Protein 6Y8S (pdb70)

Structure (mmCIF, N/CA/C/O backbone):
data_6Y8S
#
_entry.id   6Y8S
#
_cell.length_a   91.160
_cell.length_b   91.160
_cell.length_c   81.470
_cell.angle_alpha   90.000
_cell.angle_beta   90.000
_cell.angle_gamma   120.000
#
_symmetry.space_group_name_H-M   'P 63'
#
loop_
_entity.id
_entity.type
_entity.pdbx_description
1 polymer 'Carnitine monooxygenase oxygenase subunit'
2 non-polymer 'FE (III) ION'
3 non-polymer 'FE2/S2 (INORGANIC) CLUSTER'
4 non-polymer 3-CARBOXY-N,N,N-TRIMETHYLPROPAN-1-AMINIUM
5 non-polymer GLYCEROL
6 water water
#
loop_
_atom_site.group_PDB
_atom_site.id
_atom_site.type_symbol
_atom_site.label_atom_id
_atom_site.label_alt_id
_atom_site.label_comp_id
_atom_site.label_asym_id
_atom_site.label_entity_id
_atom_site.label_seq_id
_atom_site.pdbx_PDB_ins_code
_atom_site.Cartn_x
_atom_site.Cartn_y
_atom_site.Cartn_z
_atom_site.occupancy
_atom_site.B_iso_or_equiv
_atom_site.auth_seq_id
_atom_site.auth_comp_id
_atom_site.auth_asym_id
_atom_site.auth_atom_id
_atom_site.pdbx_PDB_model_num
ATOM 1 N N . VAL A 1 24 ? 34.546 -28.865 -11.762 1.00 81.06 4 VAL A N 1
ATOM 2 C CA . VAL A 1 24 ? 33.142 -28.564 -12.170 1.00 76.89 4 VAL A CA 1
ATOM 3 C C . VAL A 1 24 ? 32.337 -29.864 -12.148 1.00 78.73 4 VAL A C 1
ATOM 4 O O . VAL A 1 24 ? 32.080 -30.405 -13.227 1.00 82.65 4 VAL A O 1
ATOM 8 N N . GLU A 1 25 ? 31.958 -30.330 -10.970 1.00 71.60 5 GLU A N 1
ATOM 9 C CA . GLU A 1 25 ? 31.148 -31.560 -10.852 1.00 63.13 5 GLU A CA 1
ATOM 10 C C . GLU A 1 25 ? 29.721 -31.214 -11.300 1.00 54.91 5 GLU A C 1
ATOM 11 O O . GLU A 1 25 ? 29.277 -30.108 -11.015 1.00 49.29 5 GLU A O 1
ATOM 17 N N . LYS A 1 26 ? 29.024 -32.133 -11.960 1.00 52.42 6 LYS A N 1
ATOM 18 C CA . LYS A 1 26 ? 27.672 -31.794 -12.477 1.00 59.38 6 LYS A CA 1
ATOM 19 C C . LYS A 1 26 ? 26.638 -32.831 -12.049 1.00 58.75 6 LYS A C 1
ATOM 20 O O . LYS A 1 26 ? 27.026 -33.948 -11.743 1.00 56.49 6 LYS A O 1
ATOM 26 N N . LEU A 1 27 ? 25.373 -32.417 -12.022 1.00 51.96 7 LEU A N 1
ATOM 27 C CA . LEU A 1 27 ? 24.244 -33.299 -11.657 1.00 44.51 7 LEU A CA 1
ATOM 28 C C . LEU A 1 27 ? 23.157 -33.181 -12.727 1.00 51.68 7 LEU A C 1
ATOM 29 O O . LEU A 1 27 ? 23.035 -32.108 -13.314 1.00 47.46 7 LEU A O 1
ATOM 34 N N . PRO A 1 28 ? 22.393 -34.254 -13.014 1.00 47.38 8 PRO A N 1
ATOM 35 C CA . PRO A 1 28 ? 21.292 -34.185 -13.960 1.00 49.43 8 PRO A CA 1
ATOM 36 C C . PRO A 1 28 ? 20.123 -33.351 -13.421 1.00 47.44 8 PRO A C 1
ATOM 37 O O . PRO A 1 28 ? 19.960 -33.262 -12.248 1.00 43.01 8 PRO A O 1
ATOM 41 N N . GLU A 1 29 ? 19.321 -32.800 -14.329 1.00 50.52 9 GLU A N 1
ATOM 42 C CA . GLU A 1 29 ? 18.167 -31.948 -13.967 1.00 49.67 9 GLU A CA 1
ATOM 43 C C . GLU A 1 29 ? 17.185 -32.726 -13.090 1.00 43.42 9 GLU A C 1
ATOM 44 O O . GLU A 1 29 ? 16.723 -32.149 -12.119 1.00 41.73 9 GLU A O 1
ATOM 50 N N . ASP A 1 30 ? 16.861 -33.972 -13.442 1.00 42.76 10 ASP A N 1
ATOM 51 C CA . ASP A 1 30 ? 15.931 -34.815 -12.656 1.00 47.64 10 ASP A CA 1
ATOM 52 C C . ASP A 1 30 ? 16.651 -35.509 -11.490 1.00 42.64 10 ASP A C 1
ATOM 53 O O . ASP A 1 30 ? 16.090 -36.490 -11.015 1.00 43.54 10 ASP A O 1
ATOM 58 N N . PHE A 1 31 ? 17.828 -35.041 -11.043 1.00 42.39 11 PHE A N 1
ATOM 59 C CA . PHE A 1 31 ? 18.429 -35.687 -9.885 1.00 41.46 11 PHE A CA 1
ATOM 60 C C . PHE A 1 31 ? 17.472 -35.634 -8.704 1.00 35.13 11 PHE A C 1
ATOM 61 O O . PHE A 1 31 ? 17.026 -34.555 -8.298 1.00 35.30 11 PHE A O 1
ATOM 69 N N . CYS A 1 32 ? 17.157 -36.807 -8.155 1.00 35.33 12 CYS A N 1
ATOM 70 C CA . CYS A 1 32 ? 16.247 -36.946 -7.017 1.00 34.48 12 CYS A CA 1
ATOM 71 C C . CYS A 1 32 ? 14.847 -36.444 -7.335 1.00 41.72 12 CYS A C 1
ATOM 72 O O . CYS A 1 32 ? 14.099 -36.087 -6.423 1.00 36.58 12 CYS A O 1
ATOM 75 N N . ALA A 1 33 ? 14.487 -36.380 -8.619 1.00 40.57 13 ALA A N 1
ATOM 76 C CA . ALA A 1 33 ? 13.152 -35.923 -8.984 1.00 47.97 13 ALA A CA 1
ATOM 77 C C . ALA A 1 33 ? 12.099 -36.969 -8.649 1.00 50.52 13 ALA A C 1
ATOM 78 O O . ALA A 1 33 ? 10.926 -36.628 -8.462 1.00 51.37 13 ALA A O 1
ATOM 80 N N . ASN A 1 34 ? 12.491 -38.243 -8.590 1.00 44.24 14 ASN A N 1
ATOM 81 C CA . ASN A 1 34 ? 11.596 -39.304 -8.135 1.00 45.43 14 ASN A CA 1
ATOM 82 C C . ASN A 1 34 ? 12.088 -39.802 -6.788 1.00 48.10 14 ASN A C 1
ATOM 83 O O . ASN A 1 34 ? 12.999 -40.643 -6.735 1.00 43.00 14 ASN A O 1
ATOM 88 N N . PRO A 1 35 ? 11.526 -39.319 -5.678 1.00 45.03 15 PRO A N 1
ATOM 89 C CA . PRO A 1 35 ? 12.008 -39.755 -4.358 1.00 42.68 15 PRO A CA 1
ATOM 90 C C . PRO A 1 35 ? 11.886 -41.251 -4.110 1.00 39.69 15 PRO A C 1
ATOM 91 O O . PRO A 1 35 ? 12.624 -41.777 -3.267 1.00 40.55 15 PRO A O 1
ATOM 95 N N . ASP A 1 36 ? 10.991 -41.956 -4.814 1.00 36.04 16 ASP A N 1
ATOM 96 C CA . ASP A 1 36 ? 10.803 -43.382 -4.551 1.00 37.22 16 ASP A CA 1
ATOM 97 C C . ASP A 1 36 ? 12.023 -44.210 -4.940 1.00 43.04 16 ASP A C 1
ATOM 98 O O . ASP A 1 36 ? 12.231 -45.303 -4.394 1.00 44.33 16 ASP A O 1
ATOM 103 N N . VAL A 1 37 ? 12.812 -43.741 -5.904 1.00 41.81 17 VAL A N 1
ATOM 104 C CA . VAL A 1 37 ? 14.052 -44.423 -6.263 1.00 43.53 17 VAL A CA 1
ATOM 105 C C . VAL A 1 37 ? 15.124 -43.355 -6.393 1.00 43.13 17 VAL A C 1
ATOM 106 O O . VAL A 1 37 ? 15.286 -42.752 -7.459 1.00 41.63 17 VAL A O 1
ATOM 110 N N . ALA A 1 38 ? 15.853 -43.101 -5.306 1.00 38.83 18 ALA A N 1
ATOM 111 C CA . ALA A 1 38 ? 16.726 -41.940 -5.247 1.00 32.83 18 ALA A CA 1
ATOM 112 C C . ALA A 1 38 ? 17.906 -42.229 -4.329 1.00 33.02 18 ALA A C 1
ATOM 113 O O . ALA A 1 38 ? 17.786 -42.991 -3.368 1.00 33.14 18 ALA A O 1
ATOM 115 N N . TRP A 1 39 ? 19.035 -41.581 -4.623 1.00 35.19 19 TRP A N 1
ATOM 116 C CA . TRP A 1 39 ? 20.258 -41.689 -3.837 1.00 34.85 19 TRP A CA 1
ATOM 117 C C . TRP A 1 39 ? 20.784 -40.291 -3.538 1.00 33.80 19 TRP A C 1
ATOM 118 O O . TRP A 1 39 ? 20.518 -39.339 -4.274 1.00 31.98 19 TRP A O 1
ATOM 129 N N . THR A 1 40 ? 21.561 -40.179 -2.460 1.00 30.90 20 THR A N 1
ATOM 130 C CA . THR A 1 40 ? 22.184 -38.906 -2.119 1.00 28.92 20 THR A CA 1
ATOM 131 C C . THR A 1 40 ? 23.227 -38.511 -3.175 1.00 30.99 20 THR A C 1
ATOM 132 O O . THR A 1 40 ? 23.607 -39.303 -4.045 1.00 33.99 20 THR A O 1
ATOM 136 N N . PHE A 1 41 ? 23.692 -37.250 -3.086 1.00 27.25 21 PHE A N 1
ATOM 137 C CA . PHE A 1 41 ? 24.751 -36.750 -3.959 1.00 30.72 21 PHE A CA 1
ATOM 138 C C . PHE A 1 41 ? 25.943 -37.692 -4.002 1.00 29.13 21 PHE A C 1
ATOM 139 O O . PHE A 1 41 ? 26.323 -38.260 -2.965 1.00 30.32 21 PHE A O 1
ATOM 147 N N . PRO A 1 42 ? 26.603 -37.818 -5.152 1.00 29.87 22 PRO A N 1
ATOM 148 C CA . PRO A 1 42 ? 27.965 -38.364 -5.151 1.00 32.50 22 PRO A CA 1
ATOM 149 C C . PRO A 1 42 ? 28.797 -37.623 -4.111 1.00 28.36 22 PRO A C 1
ATOM 150 O O . PRO A 1 42 ? 28.603 -36.427 -3.868 1.00 28.74 22 PRO A O 1
ATOM 154 N N . LYS A 1 43 ? 29.699 -38.360 -3.458 1.00 27.08 23 LYS A N 1
ATOM 155 C CA . LYS A 1 43 ? 30.363 -37.843 -2.265 1.00 28.02 23 LYS A CA 1
ATOM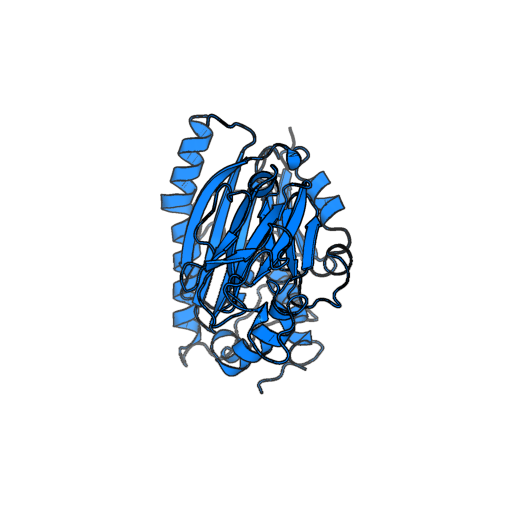 156 C C . LYS A 1 43 ? 31.135 -36.558 -2.522 1.00 25.93 23 LYS A C 1
ATOM 157 O O . LYS A 1 43 ? 31.340 -35.778 -1.584 1.00 26.84 23 LYS A O 1
ATOM 163 N N . VAL A 1 44 ? 31.561 -36.314 -3.764 1.00 29.39 24 VAL A N 1
ATOM 164 C CA . VAL A 1 44 ? 32.341 -35.112 -4.056 1.00 29.13 24 VAL A CA 1
ATOM 165 C C . VAL A 1 44 ? 31.566 -33.854 -3.689 1.00 29.50 24 VAL A C 1
ATOM 166 O O . VAL A 1 44 ? 32.155 -32.833 -3.317 1.00 26.42 24 VAL A O 1
ATOM 170 N N . PHE A 1 45 ? 30.234 -33.902 -3.745 1.00 27.24 25 PHE A N 1
ATOM 171 C CA . PHE A 1 45 ? 29.476 -32.697 -3.428 1.00 26.23 25 PHE A CA 1
ATOM 172 C C . PHE A 1 45 ? 29.525 -32.360 -1.947 1.00 25.84 25 PHE A C 1
ATOM 173 O O . PHE A 1 45 ? 29.270 -31.212 -1.580 1.00 25.18 25 PHE A O 1
ATOM 181 N N . TYR A 1 46 ? 29.872 -33.321 -1.093 1.00 21.50 26 TYR A N 1
ATOM 182 C CA . TYR A 1 46 ? 30.032 -33.036 0.324 1.00 23.06 26 TYR A CA 1
ATOM 183 C C . TYR A 1 46 ? 31.466 -32.691 0.712 1.00 26.41 26 TYR A C 1
ATOM 184 O O . TYR A 1 46 ? 31.702 -32.314 1.864 1.00 27.15 26 TYR A O 1
ATOM 193 N N . THR A 1 47 ? 32.433 -32.826 -0.193 1.00 23.40 27 THR A N 1
ATOM 194 C CA . THR A 1 47 ? 33.843 -32.682 0.175 1.00 25.61 27 THR A CA 1
ATOM 195 C C . THR A 1 47 ? 34.643 -31.714 -0.680 1.00 29.93 27 THR A C 1
ATOM 196 O O . THR A 1 47 ? 35.656 -31.197 -0.190 1.00 30.80 27 THR A O 1
ATOM 200 N N . SER A 1 48 ? 34.239 -31.454 -1.922 1.00 25.41 28 SER A N 1
ATOM 201 C CA . SER A 1 48 ? 35.053 -30.685 -2.855 1.00 28.39 28 SER A CA 1
ATOM 202 C C . SER A 1 48 ? 35.060 -29.199 -2.525 1.00 29.48 28 SER A C 1
ATOM 203 O O . SER A 1 48 ? 34.005 -28.587 -2.338 1.00 27.14 28 SER A O 1
ATOM 206 N N . SER A 1 49 ? 36.257 -28.607 -2.513 1.00 29.37 29 SER A N 1
ATOM 207 C CA . SER A 1 49 ? 36.345 -27.165 -2.314 1.00 29.35 29 SER A CA 1
ATOM 208 C C . SER A 1 49 ? 35.837 -26.404 -3.532 1.00 30.25 29 SER A C 1
ATOM 209 O O . SER A 1 49 ? 35.367 -25.271 -3.396 1.00 29.35 29 SER A O 1
ATOM 212 N N . GLN A 1 50 ? 35.919 -27.002 -4.724 1.00 31.99 30 GLN A N 1
ATOM 213 C CA . GLN A 1 50 ? 35.368 -26.349 -5.908 1.00 30.85 30 GLN A CA 1
ATOM 214 C C . GLN A 1 50 ? 33.847 -26.363 -5.881 1.00 30.26 30 GLN A C 1
ATOM 215 O O . GLN A 1 50 ? 33.205 -25.371 -6.248 1.00 30.02 30 GLN A O 1
ATOM 221 N N . VAL A 1 51 ? 33.252 -27.480 -5.455 1.00 30.16 31 VAL A N 1
ATOM 222 C CA . VAL A 1 51 ? 31.805 -27.512 -5.278 1.00 29.17 31 VAL A CA 1
ATOM 223 C C . VAL A 1 51 ? 31.386 -26.466 -4.259 1.00 27.02 31 VAL A C 1
ATOM 224 O O . VAL A 1 51 ? 30.407 -25.739 -4.464 1.00 26.96 31 VAL A O 1
ATOM 228 N N . PHE A 1 52 ? 32.124 -26.369 -3.148 1.00 24.34 32 PHE A N 1
ATOM 229 C CA . PHE A 1 52 ? 31.771 -25.397 -2.122 1.00 24.03 32 PHE A CA 1
ATOM 230 C C . PHE A 1 52 ? 31.876 -23.973 -2.641 1.00 25.10 32 PHE A C 1
ATOM 231 O O . PHE A 1 52 ? 31.020 -23.140 -2.335 1.00 26.71 32 PHE A O 1
ATOM 239 N N . GLU A 1 53 ? 32.937 -23.654 -3.387 1.00 23.87 33 GLU A N 1
ATOM 240 C CA . GLU A 1 53 ? 33.051 -22.290 -3.904 1.00 26.00 33 GLU A CA 1
ATOM 241 C C . GLU A 1 53 ? 31.892 -21.956 -4.833 1.00 26.12 33 GLU A C 1
ATOM 242 O O . GLU A 1 53 ? 31.393 -20.823 -4.836 1.00 27.09 33 GLU A O 1
ATOM 248 N N . HIS A 1 54 ? 31.444 -22.933 -5.623 1.00 27.62 34 HIS A N 1
ATOM 249 C CA . HIS A 1 54 ? 30.304 -22.701 -6.494 1.00 30.20 34 HIS A CA 1
ATOM 250 C C . HIS A 1 54 ? 29.032 -22.481 -5.689 1.00 26.98 34 HIS A C 1
ATOM 251 O O . HIS A 1 54 ? 28.247 -21.577 -5.994 1.00 28.05 34 HIS A O 1
ATOM 258 N N . GLU A 1 55 ? 28.807 -23.300 -4.660 1.00 24.40 35 GLU A N 1
ATOM 259 C CA . GLU A 1 55 ? 27.604 -23.132 -3.846 1.00 21.21 35 GLU A CA 1
ATOM 260 C C . GLU A 1 55 ? 27.664 -21.836 -3.055 1.00 24.20 35 GLU A C 1
ATOM 261 O O . GLU A 1 55 ? 26.642 -21.163 -2.867 1.00 24.75 35 GLU A O 1
ATOM 267 N N . LYS A 1 56 ? 28.858 -21.467 -2.600 1.00 22.54 36 LYS A N 1
ATOM 268 C CA . LYS A 1 56 ? 29.031 -20.208 -1.887 1.00 24.64 36 LYS A CA 1
ATOM 269 C C . LYS A 1 56 ? 28.547 -19.030 -2.723 1.00 25.95 36 LYS A C 1
ATOM 270 O O . LYS A 1 56 ? 27.819 -18.165 -2.228 1.00 23.19 36 LYS A O 1
ATOM 276 N N . GLU A 1 57 ? 28.923 -18.989 -4.008 1.00 25.17 37 GLU A N 1
ATOM 277 C CA . GLU A 1 57 ? 28.570 -17.842 -4.841 1.00 26.67 37 GLU A CA 1
ATOM 278 C C . GLU A 1 57 ? 27.178 -17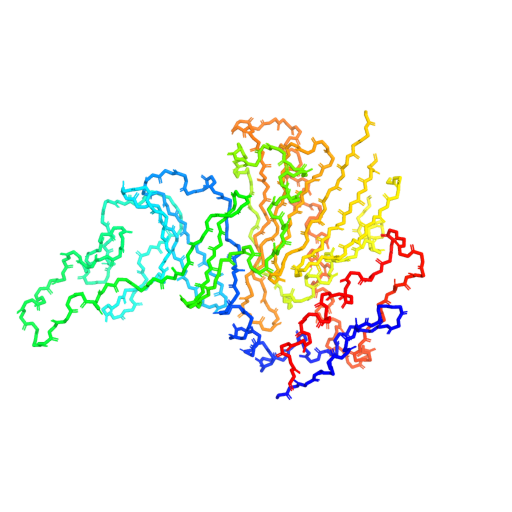.970 -5.454 1.00 30.27 37 GLU A C 1
ATOM 279 O O . GLU A 1 57 ? 26.486 -16.963 -5.631 1.00 32.50 37 GLU A O 1
ATOM 285 N N . ALA A 1 58 ? 26.764 -19.184 -5.811 1.00 26.77 38 ALA A N 1
ATOM 286 C CA . ALA A 1 58 ? 25.511 -19.372 -6.533 1.00 29.05 38 ALA A CA 1
ATOM 287 C C . ALA A 1 58 ? 24.315 -19.492 -5.603 1.00 25.66 38 ALA A C 1
ATOM 288 O O . ALA A 1 58 ? 23.192 -19.139 -5.992 1.00 26.79 38 ALA A O 1
ATOM 290 N N . ILE A 1 59 ? 24.536 -19.990 -4.390 1.00 22.67 39 ILE A N 1
ATOM 291 C CA . ILE A 1 59 ? 23.497 -20.133 -3.385 1.00 22.32 39 ILE A CA 1
ATOM 292 C C . ILE A 1 59 ? 23.633 -19.073 -2.298 1.00 26.75 39 ILE A C 1
ATOM 293 O O . ILE A 1 59 ? 22.766 -18.208 -2.153 1.00 25.99 39 ILE A O 1
ATOM 298 N N . PHE A 1 60 ? 24.732 -19.091 -1.547 1.00 20.88 40 PHE A N 1
ATOM 299 C CA . PHE A 1 60 ? 24.745 -18.307 -0.318 1.00 20.23 40 PHE A CA 1
ATOM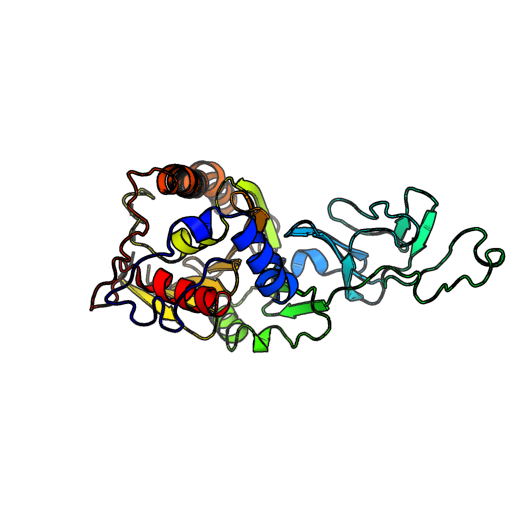 300 C C . PHE A 1 60 ? 24.928 -16.814 -0.544 1.00 25.20 40 PHE A C 1
ATOM 301 O O . PHE A 1 60 ? 24.504 -16.024 0.307 1.00 26.58 40 PHE A O 1
ATOM 309 N N . ALA A 1 61 ? 25.502 -16.409 -1.666 1.00 21.44 41 ALA A N 1
ATOM 310 C CA . ALA A 1 61 ? 25.646 -14.993 -1.978 1.00 21.32 41 ALA A CA 1
ATOM 311 C C . ALA A 1 61 ? 24.464 -14.432 -2.755 1.00 25.29 41 ALA A C 1
ATOM 312 O O . ALA A 1 61 ? 24.473 -13.242 -3.102 1.00 23.94 41 ALA A O 1
ATOM 314 N N . LYS A 1 62 ? 23.460 -15.258 -3.060 1.00 20.24 42 LYS A N 1
ATOM 315 C CA . LYS A 1 62 ? 22.307 -14.820 -3.832 1.00 20.52 42 LYS A CA 1
ATOM 316 C C . LYS A 1 62 ? 20.989 -15.134 -3.147 1.00 24.39 42 LYS A C 1
ATOM 317 O O . LYS A 1 62 ? 19.940 -14.717 -3.650 1.00 28.66 42 LYS A O 1
ATOM 323 N N . SER A 1 63 ? 21.004 -15.841 -2.028 1.00 26.56 43 SER A N 1
ATOM 324 C CA . SER A 1 63 ? 19.782 -16.229 -1.352 1.00 24.94 43 SER A CA 1
ATOM 325 C C . SER A 1 63 ? 19.603 -15.406 -0.090 1.00 21.64 43 SER A C 1
ATOM 326 O O . SER A 1 63 ? 20.557 -14.874 0.481 1.00 21.06 43 SER A O 1
ATOM 329 N N . TRP A 1 64 ? 18.357 -15.329 0.356 1.00 19.65 44 TRP A N 1
ATOM 330 C CA . TRP A 1 64 ? 18.083 -14.775 1.671 1.00 18.97 44 TRP A CA 1
ATOM 331 C C . TRP A 1 64 ? 18.546 -15.745 2.751 1.00 21.22 44 TRP A C 1
ATOM 332 O O . TRP A 1 64 ? 18.177 -16.924 2.743 1.00 21.53 44 TRP A O 1
ATOM 343 N N . ILE A 1 65 ? 19.342 -15.230 3.684 1.00 17.89 45 ILE A N 1
ATOM 344 C CA . ILE A 1 65 ? 19.977 -15.994 4.757 1.00 18.76 45 ILE A CA 1
ATOM 345 C C . ILE A 1 65 ? 19.395 -15.512 6.075 1.00 18.47 45 ILE A C 1
ATOM 346 O O . ILE A 1 65 ? 19.577 -14.346 6.445 1.00 18.56 45 ILE A O 1
ATOM 351 N N . CYS A 1 66 ? 18.716 -16.399 6.791 1.00 18.35 46 CYS A N 1
ATOM 352 C CA . CYS A 1 66 ? 18.166 -16.026 8.089 1.00 21.16 46 CYS A CA 1
ATOM 353 C C . CYS A 1 66 ? 19.296 -15.880 9.100 1.00 20.63 46 CYS A C 1
ATOM 354 O O . CYS A 1 66 ? 20.175 -16.740 9.180 1.00 19.67 46 CYS A O 1
ATOM 357 N N . VAL A 1 67 ? 19.289 -14.796 9.874 1.00 20.63 47 VAL A N 1
ATOM 358 C CA . VAL A 1 67 ? 20.362 -14.568 10.831 1.00 19.84 47 VAL A CA 1
ATOM 359 C C . VAL A 1 67 ? 19.889 -14.442 12.270 1.00 18.99 47 VAL A C 1
ATOM 360 O O . VAL A 1 67 ? 20.695 -14.685 13.186 1.00 20.27 47 VAL A O 1
ATOM 364 N N . ALA A 1 68 ? 18.630 -14.091 12.530 1.00 19.81 48 ALA A N 1
ATOM 365 C CA . ALA A 1 68 ? 18.219 -13.801 13.896 1.00 19.09 48 ALA A CA 1
ATOM 366 C C . ALA A 1 68 ? 16.706 -13.706 13.984 1.00 20.08 48 ALA A C 1
ATOM 367 O O . ALA A 1 68 ? 16.013 -13.487 12.988 1.00 19.91 48 ALA A O 1
ATOM 369 N N . HIS A 1 69 ? 16.212 -13.827 15.207 1.00 19.42 49 HIS A N 1
ATOM 370 C CA . HIS A 1 69 ? 14.845 -13.436 15.510 1.00 19.90 49 HIS A CA 1
ATOM 371 C C . HIS A 1 69 ? 14.772 -11.922 15.693 1.00 20.96 49 HIS A C 1
ATOM 372 O O . HIS A 1 69 ? 15.735 -11.279 16.126 1.00 22.18 49 HIS A O 1
ATOM 379 N N . GLY A 1 70 ? 13.616 -11.346 15.345 1.00 20.21 50 GLY A N 1
ATOM 380 C CA . GLY A 1 70 ? 13.482 -9.894 15.389 1.00 24.97 50 GLY A CA 1
ATOM 381 C C . GLY A 1 70 ? 13.735 -9.283 16.759 1.00 22.36 50 GLY A C 1
ATOM 382 O O . GLY A 1 70 ? 14.121 -8.114 16.844 1.00 22.68 50 GLY A O 1
ATOM 383 N N . SER A 1 71 ? 13.551 -10.053 17.832 1.00 23.44 51 SER A N 1
ATOM 384 C CA . SER A 1 71 ? 13.715 -9.499 19.174 1.00 24.07 51 SER A CA 1
ATOM 385 C C . SER A 1 71 ? 15.143 -9.049 19.469 1.00 25.22 51 SER A C 1
ATOM 386 O O . SER A 1 71 ? 15.332 -8.189 20.331 1.00 26.81 51 SER A O 1
ATOM 389 N N . GLU A 1 72 ? 16.152 -9.598 18.786 1.00 21.64 52 GLU A N 1
ATOM 390 C CA . GLU A 1 72 ? 17.515 -9.129 19.009 1.00 22.68 52 GLU A CA 1
ATOM 391 C C . GLU A 1 72 ? 17.755 -7.735 18.446 1.00 24.93 52 GLU A C 1
ATOM 392 O O . GLU A 1 72 ? 18.784 -7.121 18.754 1.00 23.94 52 GLU A O 1
ATOM 398 N N . LEU A 1 73 ? 16.849 -7.239 17.614 1.00 20.08 53 LEU A N 1
ATOM 399 C CA . LEU A 1 73 ? 17.063 -6.021 16.843 1.00 18.33 53 LEU A CA 1
ATOM 400 C C . LEU A 1 73 ? 15.897 -5.048 16.986 1.00 25.97 53 LEU A C 1
ATOM 401 O O . LEU A 1 73 ? 15.683 -4.204 16.113 1.00 28.74 53 LEU A O 1
ATOM 406 N N . ALA A 1 74 ? 15.138 -5.145 18.078 1.00 22.57 54 ALA A N 1
ATOM 407 C CA . ALA A 1 74 ? 13.857 -4.445 18.155 1.00 24.27 54 ALA A CA 1
ATOM 408 C C . ALA A 1 74 ? 13.974 -2.965 18.501 1.00 27.30 54 ALA A C 1
ATOM 409 O O . ALA A 1 74 ? 13.038 -2.206 18.213 1.00 30.21 54 ALA A O 1
ATOM 411 N N . GLN A 1 75 ? 15.066 -2.541 19.120 1.00 25.60 55 GLN A N 1
ATOM 412 C CA . GLN A 1 75 ? 15.187 -1.171 19.593 1.00 26.17 55 GLN A CA 1
ATOM 413 C C . GLN A 1 75 ? 16.195 -0.386 18.762 1.00 21.36 55 GLN A C 1
ATOM 414 O O . GLN A 1 75 ? 17.175 -0.953 18.263 1.00 23.65 55 GLN A O 1
ATOM 420 N N . PRO A 1 76 ? 15.997 0.928 18.619 1.00 21.80 56 PRO A N 1
ATOM 421 C CA . PRO A 1 76 ? 17.016 1.769 17.981 1.00 21.66 56 PRO A CA 1
ATOM 422 C C . PRO A 1 76 ? 18.377 1.544 18.616 1.00 24.50 56 PRO A C 1
ATOM 423 O O . PRO A 1 76 ? 18.499 1.459 19.842 1.00 27.14 56 PRO A O 1
ATOM 427 N N . ASN A 1 77 ? 19.402 1.458 17.765 1.00 20.91 57 ASN A N 1
ATOM 428 C CA . ASN A 1 77 ? 20.815 1.260 18.058 1.00 22.69 57 ASN A CA 1
ATOM 429 C C . ASN A 1 77 ? 21.150 -0.210 18.363 1.00 21.36 57 ASN A C 1
ATOM 430 O O . ASN A 1 77 ? 22.328 -0.526 18.508 1.00 24.12 57 ASN A O 1
ATOM 435 N N . ASP A 1 78 ? 20.168 -1.113 18.467 1.00 21.77 58 ASP A N 1
ATOM 436 C CA . ASP A 1 78 ? 20.470 -2.543 18.596 1.00 22.16 58 ASP A CA 1
ATOM 437 C C . ASP A 1 78 ? 21.272 -3.015 17.394 1.00 25.38 58 ASP A C 1
ATOM 438 O O . ASP A 1 78 ? 20.968 -2.654 16.254 1.00 20.58 58 ASP A O 1
ATOM 443 N N . TYR A 1 79 ? 22.301 -3.828 17.640 1.00 19.93 59 TYR A N 1
ATOM 444 C CA . TYR A 1 79 ? 23.019 -4.452 16.535 1.00 16.59 59 TYR A CA 1
ATOM 445 C C . TYR A 1 79 ? 23.428 -5.869 16.903 1.00 18.76 59 TYR A C 1
ATOM 446 O O . TYR A 1 79 ? 23.563 -6.222 18.079 1.00 20.52 59 TYR A O 1
ATOM 455 N N . ILE A 1 80 ? 23.656 -6.668 15.861 1.00 17.48 60 ILE A N 1
ATOM 456 C CA . ILE A 1 80 ? 24.259 -7.985 16.002 1.00 16.20 60 ILE A CA 1
ATOM 457 C C . ILE A 1 80 ? 25.312 -8.126 14.917 1.00 21.28 60 ILE A C 1
ATOM 458 O O . ILE A 1 80 ? 25.342 -7.366 13.946 1.00 19.21 60 ILE A O 1
ATOM 463 N N . THR A 1 81 ? 26.188 -9.116 15.092 1.00 17.95 61 THR A N 1
ATOM 464 C CA . THR A 1 81 ? 27.144 -9.484 14.057 1.00 16.59 61 THR A CA 1
ATOM 465 C C . THR A 1 81 ? 27.034 -10.976 13.775 1.00 17.88 61 THR A C 1
ATOM 466 O O . THR A 1 81 ? 26.683 -11.773 14.649 1.00 20.07 61 THR A O 1
ATOM 470 N N . ARG A 1 82 ? 27.315 -11.333 12.527 1.00 16.96 62 ARG A N 1
ATOM 471 C CA . ARG A 1 82 ? 27.207 -12.707 12.053 1.00 17.61 62 ARG A CA 1
ATOM 472 C C . ARG A 1 82 ? 28.349 -12.954 11.084 1.00 21.01 62 ARG A C 1
ATOM 473 O O . ARG A 1 82 ? 28.851 -12.019 10.461 1.00 21.02 62 ARG A O 1
ATOM 481 N N . LYS A 1 83 ? 28.760 -14.217 10.960 1.00 17.50 63 LYS A N 1
ATOM 482 C CA . LYS A 1 83 ? 29.795 -14.622 10.011 1.00 17.11 63 LYS A CA 1
ATOM 483 C C . LYS A 1 83 ? 29.233 -15.742 9.152 1.00 19.60 63 LYS A C 1
ATOM 484 O O . LYS A 1 83 ? 28.819 -16.776 9.684 1.00 19.75 63 LYS A O 1
ATOM 490 N N . VAL A 1 84 ? 29.184 -15.531 7.839 1.00 21.30 64 VAL A N 1
ATOM 491 C CA . VAL A 1 84 ? 28.681 -16.560 6.933 1.00 22.64 64 VAL A CA 1
ATOM 492 C C . VAL A 1 84 ? 29.467 -16.481 5.628 1.00 22.03 64 VAL A C 1
ATOM 493 O O . VAL A 1 84 ? 29.750 -15.388 5.128 1.00 19.06 64 VAL A O 1
ATOM 497 N N . ILE A 1 85 ? 29.826 -17.662 5.095 1.00 21.29 65 ILE A N 1
ATOM 498 C CA . ILE A 1 85 ? 30.682 -17.861 3.920 1.00 20.40 65 ILE A CA 1
ATOM 499 C C . ILE A 1 85 ? 31.801 -16.825 3.865 1.00 23.43 65 ILE A C 1
ATOM 500 O O . ILE A 1 85 ? 32.074 -16.240 2.808 1.00 22.74 65 ILE A O 1
ATOM 505 N N . GLY A 1 86 ? 32.468 -16.610 4.999 1.00 20.50 66 GLY A N 1
ATOM 506 C CA . GLY A 1 86 ? 33.613 -15.721 5.051 1.00 26.93 66 GLY A CA 1
ATOM 5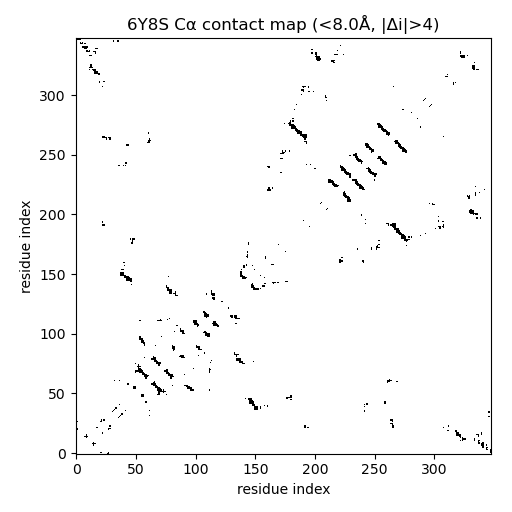07 C C . GLY A 1 86 ? 33.286 -14.247 5.144 1.00 27.79 66 GLY A C 1
ATOM 508 O O . GLY A 1 86 ? 34.205 -13.421 5.084 1.00 29.09 66 GLY A O 1
ATOM 509 N N . GLU A 1 87 ? 32.019 -13.895 5.305 1.00 20.02 67 GLU A N 1
ATOM 510 C CA . GLU A 1 87 ? 31.571 -12.510 5.360 1.00 20.56 67 GLU A CA 1
ATOM 511 C C . GLU A 1 87 ? 31.127 -12.172 6.774 1.00 24.56 67 GLU A C 1
ATOM 512 O O . GLU A 1 87 ? 30.203 -12.801 7.307 1.00 25.38 67 GLU A O 1
ATOM 518 N N . ASN A 1 88 ? 31.780 -11.171 7.357 1.00 20.52 68 ASN A N 1
ATOM 519 C CA . ASN A 1 88 ? 31.415 -10.594 8.644 1.00 19.23 68 ASN A CA 1
ATOM 520 C C . ASN A 1 88 ? 30.400 -9.488 8.392 1.00 19.31 68 ASN A C 1
ATOM 521 O O . ASN A 1 88 ? 30.719 -8.488 7.730 1.00 20.22 68 ASN A O 1
ATOM 526 N N . ILE A 1 89 ? 29.174 -9.672 8.900 1.00 16.81 69 ILE A N 1
ATOM 527 C CA . ILE A 1 89 ? 28.035 -8.804 8.613 1.00 19.14 69 ILE A CA 1
ATOM 528 C C . ILE A 1 89 ? 27.564 -8.169 9.909 1.00 16.85 69 ILE A C 1
ATOM 529 O O . ILE A 1 89 ? 27.482 -8.849 10.939 1.00 18.36 69 ILE A O 1
ATOM 534 N N . VAL A 1 90 ? 27.211 -6.886 9.859 1.00 17.69 70 VAL A N 1
ATOM 535 C CA . VAL A 1 90 ? 26.544 -6.243 10.984 1.00 16.32 70 VAL A CA 1
ATOM 536 C C . VAL A 1 90 ? 25.121 -5.914 10.560 1.00 17.94 70 VAL A C 1
ATOM 537 O O . VAL A 1 90 ? 24.890 -5.372 9.473 1.00 20.69 70 VAL A O 1
ATOM 541 N N . ILE A 1 91 ? 24.167 -6.263 11.402 1.00 15.43 71 ILE A N 1
ATOM 542 C CA . ILE A 1 91 ? 22.785 -5.862 11.203 1.00 15.42 71 ILE A CA 1
ATOM 543 C C . ILE A 1 91 ? 22.433 -4.910 12.333 1.00 18.07 71 ILE A C 1
ATOM 544 O O . ILE A 1 91 ? 22.684 -5.217 13.503 1.00 17.46 71 ILE A O 1
ATOM 549 N N . ILE A 1 92 ? 21.904 -3.738 11.987 1.00 19.56 72 ILE A N 1
ATOM 550 C CA . ILE A 1 92 ? 21.772 -2.656 12.955 1.00 17.68 72 ILE A CA 1
ATOM 551 C C . ILE A 1 92 ? 20.457 -1.917 12.734 1.00 19.04 72 ILE A C 1
ATOM 552 O O . ILE A 1 92 ? 20.107 -1.563 11.601 1.00 21.35 72 ILE A O 1
ATOM 557 N N . ARG A 1 93 ? 19.714 -1.722 13.816 1.00 20.14 73 ARG A N 1
ATOM 558 C CA . ARG A 1 93 ? 18.516 -0.893 13.804 1.00 21.29 73 ARG A CA 1
ATOM 559 C C . ARG A 1 93 ? 18.955 0.547 14.061 1.00 24.07 73 ARG A C 1
ATOM 560 O O . ARG A 1 93 ? 19.556 0.840 15.100 1.00 20.94 73 ARG A O 1
ATOM 568 N N . GLY A 1 94 ? 18.663 1.441 13.112 1.00 22.53 74 GLY A N 1
ATOM 569 C CA . GLY A 1 94 ? 19.166 2.795 13.177 1.00 23.97 74 GLY A CA 1
ATOM 570 C C . GLY A 1 94 ? 18.507 3.620 14.264 1.00 24.11 74 GLY A C 1
ATOM 571 O O . GLY A 1 94 ? 17.523 3.235 14.896 1.00 24.88 74 GLY A O 1
ATOM 572 N N . LYS A 1 95 ? 19.040 4.828 14.455 1.00 24.88 75 LYS A N 1
ATOM 573 C CA . LYS A 1 95 ? 18.441 5.803 15.401 1.00 25.64 75 LYS A CA 1
ATOM 574 C C . LYS A 1 95 ? 17.021 6.090 14.912 1.00 28.12 75 LYS A C 1
ATOM 575 O O . LYS A 1 95 ? 16.134 6.313 15.742 1.00 30.87 75 LYS A O 1
ATOM 581 N N . ASP A 1 96 ? 16.841 6.060 13.595 1.00 28.43 76 ASP A N 1
ATOM 582 C CA . ASP A 1 96 ? 15.550 6.284 12.963 1.00 24.25 76 ASP A CA 1
ATOM 583 C C . ASP A 1 96 ? 14.658 5.036 12.961 1.00 27.44 76 ASP A C 1
ATOM 584 O O . ASP A 1 96 ? 13.617 5.032 12.294 1.00 28.38 76 ASP A O 1
ATOM 589 N N . SER A 1 97 ? 15.046 3.984 13.683 1.00 23.79 77 SER A N 1
ATOM 590 C CA . SER A 1 97 ? 14.290 2.738 13.820 1.00 24.63 77 SER A CA 1
ATOM 591 C C . SER A 1 97 ? 14.216 1.928 12.528 1.00 25.70 77 SER A C 1
ATOM 592 O O . SER A 1 97 ? 13.413 0.984 12.431 1.00 27.91 77 SER A O 1
ATOM 595 N N . VAL A 1 98 ? 15.041 2.243 11.540 1.00 23.44 78 VAL A N 1
ATOM 596 C CA . VAL A 1 98 ? 15.073 1.493 10.285 1.00 23.40 78 VAL A CA 1
ATOM 597 C C . VAL A 1 98 ? 16.147 0.407 10.376 1.00 21.48 78 VAL A C 1
ATOM 598 O O . VAL A 1 98 ? 17.298 0.685 10.740 1.00 20.72 78 VAL A O 1
ATOM 602 N N . LEU A 1 99 ? 15.777 -0.830 10.036 1.00 20.93 79 LEU A N 1
ATOM 603 C CA . LEU A 1 99 ? 16.718 -1.950 10.073 1.00 20.10 79 LEU A CA 1
ATOM 604 C C . LEU A 1 99 ? 17.597 -1.966 8.823 1.00 20.93 79 LEU A C 1
ATOM 605 O O . LEU A 1 99 ? 17.093 -1.880 7.695 1.00 22.18 79 LEU A O 1
ATOM 610 N N . ARG A 1 100 ? 18.910 -2.063 9.023 1.00 18.81 80 ARG A N 1
ATOM 611 C CA . ARG A 1 100 ? 19.845 -2.104 7.905 1.00 18.53 80 ARG A CA 1
ATOM 612 C C . ARG A 1 100 ? 20.909 -3.167 8.162 1.00 19.89 80 ARG A C 1
ATOM 613 O O . ARG A 1 100 ? 21.106 -3.624 9.291 1.00 19.48 80 ARG A O 1
ATOM 621 N N . ALA A 1 101 ? 21.604 -3.555 7.096 1.00 18.49 81 ALA A N 1
ATOM 622 C CA . ALA A 1 101 ? 22.706 -4.500 7.210 1.00 17.07 81 ALA A CA 1
ATOM 623 C C . ALA A 1 101 ? 23.877 -3.974 6.400 1.00 17.89 81 ALA A C 1
ATOM 624 O O . ALA A 1 101 ? 23.680 -3.376 5.338 1.00 19.04 81 ALA A O 1
ATOM 626 N N . PHE A 1 102 ? 25.090 -4.202 6.909 1.00 17.71 82 PHE A N 1
ATOM 627 C CA . PHE A 1 102 ? 26.315 -3.778 6.232 1.00 19.14 82 PHE A CA 1
ATOM 628 C C . PHE A 1 102 ? 27.380 -4.843 6.376 1.00 19.53 82 PHE A C 1
ATOM 629 O O . PHE A 1 102 ? 27.385 -5.622 7.329 1.00 18.76 82 PHE A O 1
ATOM 637 N N . TYR A 1 103 ? 28.342 -4.818 5.459 1.00 19.16 83 TYR A N 1
ATOM 638 C CA . TYR A 1 103 ? 29.563 -5.570 5.701 1.00 17.27 83 TYR A CA 1
ATOM 639 C C . TYR A 1 103 ? 30.348 -4.881 6.809 1.00 18.15 83 TYR A C 1
ATOM 640 O O . TYR A 1 103 ? 30.487 -3.649 6.828 1.00 20.21 83 TYR A O 1
ATOM 649 N N . ASN A 1 104 ? 30.839 -5.683 7.750 1.00 16.79 84 ASN A N 1
ATOM 650 C CA . ASN A 1 104 ? 31.502 -5.190 8.951 1.00 19.30 84 ASN A CA 1
ATOM 651 C C . ASN A 1 104 ? 32.981 -4.891 8.660 1.00 20.97 84 ASN A C 1
ATOM 652 O O . ASN A 1 104 ? 33.891 -5.471 9.253 1.00 21.72 84 ASN A O 1
ATOM 657 N N . VAL A 1 105 ? 33.218 -3.940 7.747 1.00 18.17 85 VAL A N 1
ATOM 658 C CA . VAL A 1 105 ? 34.581 -3.645 7.294 1.00 16.99 85 VAL A CA 1
ATOM 659 C C . VAL A 1 105 ? 34.637 -2.178 6.897 1.00 21.12 85 VAL A C 1
ATOM 660 O O . VAL A 1 105 ? 33.754 -1.674 6.197 1.00 22.75 85 VAL A O 1
ATOM 664 N N . CYS A 1 106 ? 35.679 -1.500 7.347 1.00 21.25 86 CYS A N 1
ATOM 665 C CA . CYS A 1 106 ? 35.798 -0.075 7.075 1.00 23.00 86 CYS A CA 1
ATOM 666 C C . CYS A 1 106 ? 36.193 0.164 5.622 1.00 22.56 86 CYS A C 1
ATOM 667 O O . CYS A 1 106 ? 37.150 -0.447 5.134 1.00 23.22 86 CYS A O 1
ATOM 670 N N . PRO A 1 107 ? 35.521 1.095 4.928 1.00 24.57 87 PRO A N 1
ATOM 671 C CA . PRO A 1 107 ? 35.855 1.356 3.521 1.00 26.45 87 PRO A CA 1
ATOM 672 C C . PRO A 1 107 ? 37.158 2.095 3.320 1.00 34.17 87 PRO A C 1
ATOM 673 O O . PRO A 1 107 ? 37.602 2.202 2.170 1.00 34.15 87 PRO A O 1
ATOM 677 N N . HIS A 1 108 ? 37.785 2.577 4.392 1.00 25.66 88 HIS A N 1
ATOM 678 C CA . HIS A 1 108 ? 39.085 3.267 4.192 1.00 26.46 88 HIS A CA 1
ATOM 679 C C . HIS A 1 108 ? 40.159 2.232 3.849 1.00 32.79 88 HIS A C 1
ATOM 680 O O . HIS A 1 108 ? 40.585 2.177 2.697 1.00 37.37 88 HIS A O 1
ATOM 687 N N . ARG A 1 109 ? 40.560 1.427 4.824 1.00 26.37 89 ARG A N 1
ATOM 688 C CA . ARG A 1 109 ? 41.615 0.461 4.544 1.00 25.10 89 ARG A CA 1
ATOM 689 C C . ARG A 1 109 ? 41.351 -0.914 5.159 1.00 26.96 89 ARG A C 1
ATOM 690 O O . ARG A 1 109 ? 42.276 -1.724 5.249 1.00 29.85 89 ARG A O 1
ATOM 698 N N . GLY A 1 110 ? 40.114 -1.217 5.560 1.00 25.53 90 GLY A N 1
ATOM 699 C CA . GLY A 1 110 ? 39.712 -2.597 5.768 1.00 26.92 90 GLY A CA 1
ATOM 700 C C . GLY A 1 110 ? 39.637 -3.115 7.188 1.00 24.39 90 GLY A C 1
ATOM 701 O O . GLY A 1 110 ? 39.414 -4.318 7.367 1.00 23.09 90 GLY A O 1
ATOM 702 N N . HIS A 1 111 ? 39.800 -2.266 8.197 1.00 23.18 91 HIS A N 1
ATOM 703 C CA . HIS A 1 111 ? 39.638 -2.705 9.580 1.00 22.34 91 HIS A CA 1
ATOM 704 C C . HIS A 1 111 ? 38.185 -3.085 9.861 1.00 24.18 91 HIS A C 1
ATOM 705 O O . HIS A 1 111 ? 37.253 -2.496 9.313 1.00 23.48 91 HIS A O 1
ATOM 712 N N . GLU A 1 112 ? 37.983 -4.068 10.733 1.00 19.84 92 GLU A N 1
ATOM 713 C CA . GLU A 1 112 ? 36.611 -4.403 11.133 1.00 19.56 92 GLU A CA 1
ATOM 714 C C . GLU A 1 112 ? 36.020 -3.287 11.993 1.00 21.84 92 GLU A C 1
ATOM 715 O O . GLU A 1 112 ? 36.743 -2.560 12.680 1.00 25.55 92 GLU A O 1
ATOM 721 N N . LEU A 1 113 ? 34.690 -3.149 11.967 1.00 21.76 93 LEU A N 1
ATOM 722 C CA . LEU A 1 113 ? 34.078 -1.988 12.613 1.00 22.00 93 LEU A CA 1
ATOM 723 C C . LEU A 1 113 ? 33.496 -2.288 13.989 1.00 25.79 93 LEU A C 1
ATOM 724 O O . LEU A 1 113 ? 33.747 -1.533 14.937 1.00 29.46 93 LEU A O 1
ATOM 729 N N . LEU A 1 114 ? 32.688 -3.345 14.112 1.00 26.70 94 LEU A N 1
ATOM 730 C CA . LEU A 1 114 ? 32.006 -3.687 15.356 1.00 22.63 94 LEU A CA 1
ATOM 731 C C . LEU A 1 114 ? 32.230 -5.159 15.680 1.00 24.36 94 LEU A C 1
ATOM 732 O O . LEU A 1 114 ? 32.497 -5.976 14.797 1.00 27.19 94 LEU A O 1
ATOM 737 N N . SER A 1 115 ? 32.090 -5.504 16.959 1.00 27.30 95 SER A N 1
ATOM 738 C CA . SER A 1 115 ? 32.183 -6.898 17.363 1.00 30.85 95 SER A CA 1
ATOM 739 C C . SER A 1 115 ? 31.052 -7.237 18.319 1.00 26.63 95 SER A C 1
ATOM 740 O O . SER A 1 115 ? 30.504 -6.363 19.001 1.00 26.64 95 SER A O 1
ATOM 743 N N . GLY A 1 116 ? 30.688 -8.518 18.328 1.00 24.84 96 GLY A N 1
ATOM 744 C CA . GLY A 1 116 ? 29.670 -8.999 19.244 1.00 25.78 96 GLY A CA 1
ATOM 745 C C . GLY A 1 116 ? 28.290 -8.465 18.897 1.00 23.36 96 GLY A C 1
ATOM 746 O O . GLY A 1 116 ? 27.929 -8.292 17.730 1.00 24.80 96 GLY A O 1
ATOM 747 N N . SER A 1 117 ? 27.497 -8.224 19.932 1.00 24.16 97 SER A N 1
ATOM 748 C CA . SER A 1 117 ? 26.156 -7.681 19.762 1.00 25.87 97 SER A CA 1
ATOM 749 C C . SER A 1 117 ? 25.871 -6.779 20.946 1.00 29.45 97 SER A C 1
ATOM 750 O O . SER A 1 117 ? 26.493 -6.900 22.004 1.00 31.97 97 SER A O 1
ATOM 753 N N . GLY A 1 118 ? 24.921 -5.868 20.763 1.00 25.96 98 GLY A N 1
ATOM 754 C CA . GLY A 1 118 ? 24.583 -4.974 21.848 1.00 31.60 98 GLY A CA 1
ATOM 755 C C . GLY A 1 118 ? 23.986 -3.689 21.329 1.00 30.18 98 GLY A C 1
ATOM 756 O O . GLY A 1 118 ? 23.266 -3.707 20.331 1.00 27.04 98 GLY A O 1
ATOM 757 N N . LYS A 1 119 ? 24.269 -2.573 21.994 1.00 30.14 99 LYS A N 1
ATOM 758 C CA . LYS A 1 119 ? 23.751 -1.273 21.588 1.00 34.12 99 LYS A CA 1
ATOM 759 C C . LYS A 1 119 ? 24.896 -0.445 21.029 1.00 33.09 99 LYS A C 1
ATOM 760 O O . LYS A 1 119 ? 25.914 -0.250 21.701 1.00 36.56 99 LYS A O 1
ATOM 766 N N . ALA A 1 120 ? 24.735 0.028 19.800 1.00 27.80 100 ALA A N 1
ATOM 767 C CA . ALA A 1 120 ? 25.722 0.919 19.218 1.00 32.20 100 ALA A CA 1
ATOM 768 C C . ALA A 1 120 ? 25.618 2.301 19.850 1.00 31.20 100 ALA A C 1
ATOM 769 O O . ALA A 1 120 ? 24.562 2.704 20.348 1.00 31.71 100 ALA A O 1
ATOM 771 N N . LYS A 1 121 ? 26.733 3.032 19.834 1.00 33.74 101 LYS A N 1
ATOM 772 C CA . LYS A 1 121 ? 26.663 4.460 20.100 1.00 33.50 101 LYS A CA 1
ATOM 773 C C . LYS A 1 121 ? 26.011 5.158 18.907 1.00 32.45 101 LYS A C 1
ATOM 774 O O . LYS A 1 121 ? 25.686 4.536 17.893 1.00 32.31 101 LYS A O 1
ATOM 780 N N . ASN A 1 122 ? 25.828 6.476 19.002 1.00 33.44 102 ASN A N 1
ATOM 781 C CA . ASN A 1 122 ? 25.068 7.121 17.938 1.00 38.40 102 ASN A CA 1
ATOM 782 C C . ASN A 1 122 ? 25.877 7.261 16.653 1.00 33.06 102 ASN A C 1
ATOM 783 O O . ASN A 1 122 ? 25.297 7.565 15.605 1.00 32.24 102 ASN A O 1
ATOM 788 N N . VAL A 1 123 ? 27.192 7.011 16.695 1.00 28.89 103 VAL A N 1
ATOM 789 C CA . VAL A 1 123 ? 27.991 6.851 15.487 1.00 25.80 103 VAL A CA 1
ATOM 790 C C . VAL A 1 123 ? 28.922 5.669 15.688 1.00 28.93 103 VAL A C 1
ATOM 791 O O . VAL A 1 123 ? 29.259 5.300 16.816 1.00 30.68 103 VAL A O 1
ATOM 795 N N . ILE A 1 124 ? 29.326 5.072 14.572 1.00 24.16 104 ILE A N 1
ATOM 796 C CA . ILE A 1 124 ? 30.298 3.984 14.546 1.00 25.68 104 ILE A CA 1
ATOM 797 C C . ILE A 1 124 ? 31.655 4.584 14.214 1.00 27.34 104 ILE A C 1
ATOM 798 O O . ILE A 1 124 ? 31.797 5.265 13.194 1.00 31.67 104 ILE A O 1
ATOM 803 N N . THR A 1 125 ? 32.655 4.334 15.060 1.00 26.40 105 THR A N 1
ATOM 804 C CA . THR A 1 125 ? 33.995 4.888 14.872 1.00 24.83 105 THR A CA 1
ATOM 805 C C . THR A 1 125 ? 34.967 3.756 14.565 1.00 25.74 105 THR A C 1
ATOM 806 O O . THR A 1 125 ? 35.107 2.819 15.362 1.00 27.63 105 THR A O 1
ATOM 810 N N . CYS A 1 126 ? 35.616 3.833 13.407 1.00 25.51 106 CYS A N 1
ATOM 811 C CA . CYS A 1 126 ? 36.583 2.797 13.030 1.00 24.29 106 CYS A CA 1
ATOM 812 C C . CYS A 1 126 ? 37.756 2.801 13.998 1.00 29.36 106 CYS A C 1
ATOM 813 O O . CYS A 1 126 ? 38.329 3.868 14.272 1.00 28.62 106 CYS A O 1
ATOM 816 N N . PRO A 1 127 ? 38.146 1.650 14.550 1.00 27.04 107 PRO A N 1
ATOM 817 C CA . PRO A 1 127 ? 39.289 1.625 15.477 1.00 33.93 107 PRO A CA 1
ATOM 818 C C . PRO A 1 127 ? 40.618 2.045 14.855 1.00 27.81 107 PRO A C 1
ATOM 819 O O . PRO A 1 127 ? 41.533 2.423 15.595 1.00 29.65 107 PRO A O 1
ATOM 823 N N . TYR A 1 128 ? 40.751 2.025 13.530 1.00 26.99 108 TYR A N 1
ATOM 824 C CA . TYR A 1 128 ? 42.063 2.232 12.909 1.00 26.48 108 TYR A CA 1
ATOM 825 C C . TYR A 1 128 ? 42.383 3.722 12.768 1.00 27.03 108 TYR A C 1
ATOM 826 O O . TYR A 1 128 ? 43.305 4.234 13.412 1.00 30.65 108 TYR A O 1
ATOM 835 N N . HIS A 1 129 ? 41.637 4.412 11.905 1.00 29.02 109 HIS A N 1
ATOM 836 C CA . HIS A 1 129 ? 41.890 5.861 11.688 1.00 28.78 109 HIS A CA 1
ATOM 837 C C . HIS A 1 129 ? 40.670 6.715 12.048 1.00 32.59 109 HIS A C 1
ATOM 838 O O . HIS A 1 129 ? 40.640 7.856 11.578 1.00 31.62 109 HIS A O 1
ATOM 845 N N . ALA A 1 130 ? 39.670 6.117 12.709 1.00 31.88 110 ALA A N 1
ATOM 846 C CA . ALA A 1 130 ? 38.560 6.858 13.310 1.00 29.84 110 ALA A CA 1
ATOM 847 C C . ALA A 1 130 ? 37.694 7.568 12.279 1.00 30.15 110 ALA A C 1
ATOM 848 O O . ALA A 1 130 ? 37.080 8.589 12.586 1.00 33.11 110 ALA A O 1
ATOM 850 N N . TRP A 1 131 ? 37.611 7.058 11.053 1.00 29.29 111 TRP A N 1
ATOM 851 C CA . TRP A 1 131 ? 36.485 7.460 10.223 1.00 28.25 111 TRP A CA 1
ATOM 852 C C . TRP A 1 131 ? 35.207 7.153 10.989 1.00 30.10 111 TRP A C 1
ATOM 853 O O . TRP A 1 131 ? 35.118 6.154 11.704 1.00 31.49 111 TRP A O 1
ATOM 864 N N . THR A 1 132 ? 34.225 8.030 10.865 1.00 28.68 112 THR A N 1
ATOM 865 C CA . THR A 1 132 ? 33.027 7.964 11.685 1.00 29.77 112 THR A CA 1
ATOM 866 C C . THR A 1 132 ? 31.810 7.884 10.780 1.00 28.59 112 THR A C 1
ATOM 867 O O . THR A 1 132 ? 31.688 8.664 9.828 1.00 31.92 112 THR A O 1
ATOM 871 N N . PHE A 1 133 ? 30.923 6.928 11.073 1.00 26.44 113 PHE A N 1
ATOM 872 C CA . PHE A 1 133 ? 29.751 6.640 10.260 1.00 26.71 113 PHE A CA 1
ATOM 873 C C . PHE A 1 133 ? 28.492 6.767 11.103 1.00 25.32 113 PHE A C 1
ATOM 874 O O . PHE A 1 133 ? 28.464 6.352 12.267 1.00 26.30 113 PHE A O 1
ATOM 882 N N . LYS A 1 134 ? 27.453 7.357 10.519 1.00 24.60 114 LYS A N 1
ATOM 883 C CA . LYS A 1 134 ? 26.142 7.275 11.135 1.00 24.19 114 LYS A CA 1
ATOM 884 C C . LYS A 1 134 ? 25.636 5.839 11.045 1.00 25.70 114 LYS A C 1
ATOM 885 O O . LYS A 1 134 ? 26.178 5.004 10.313 1.00 24.03 114 LYS A O 1
ATOM 891 N N . LEU A 1 135 ? 24.579 5.547 11.804 1.00 26.45 115 LEU A N 1
ATOM 892 C CA . LEU A 1 135 ? 24.085 4.171 11.831 1.00 26.50 115 LEU A CA 1
ATOM 893 C C . LEU A 1 135 ? 23.395 3.773 10.534 1.00 25.64 115 LEU A C 1
ATOM 894 O O . LEU A 1 135 ? 23.060 2.598 10.373 1.00 27.55 115 LEU A O 1
ATOM 899 N N . ASP A 1 136 ? 23.166 4.706 9.611 1.00 26.06 116 ASP A N 1
ATOM 900 C CA . ASP A 1 136 ? 22.741 4.336 8.266 1.00 24.22 116 ASP A CA 1
ATOM 901 C C . ASP A 1 136 ? 23.920 4.065 7.333 1.00 28.49 116 ASP A C 1
ATOM 902 O O . ASP A 1 136 ? 23.718 3.863 6.131 1.00 28.00 116 ASP A O 1
ATOM 907 N N . GLY A 1 137 ? 25.139 4.057 7.859 1.00 25.82 117 GLY A N 1
ATOM 908 C CA . GLY A 1 137 ? 26.311 3.747 7.074 1.00 25.20 117 GLY A CA 1
ATOM 909 C C . GLY A 1 137 ? 26.975 4.944 6.426 1.00 24.75 117 GLY A C 1
ATOM 910 O O . GLY A 1 137 ? 28.092 4.800 5.906 1.00 26.08 117 GLY A O 1
ATOM 911 N N . SER A 1 138 ? 26.326 6.111 6.442 1.00 25.73 118 SER A N 1
ATOM 912 C CA . SER A 1 138 ? 26.875 7.301 5.812 1.00 28.59 118 SER A CA 1
ATOM 913 C C . SER A 1 138 ? 28.141 7.734 6.528 1.00 32.29 118 SER A C 1
ATOM 914 O O . SER A 1 138 ? 28.207 7.729 7.758 1.00 30.10 118 SER A O 1
ATOM 917 N N . LEU A 1 139 ? 29.155 8.104 5.757 1.00 31.40 119 LEU A N 1
ATOM 918 C CA . LEU A 1 139 ? 30.336 8.692 6.365 1.00 33.57 119 LEU A CA 1
ATOM 919 C C . LEU A 1 139 ? 29.953 10.027 6.991 1.00 38.88 119 LEU A C 1
ATOM 920 O O . LEU A 1 139 ? 29.337 10.879 6.343 1.00 40.96 119 LEU A O 1
ATOM 925 N N . ALA A 1 140 ? 30.270 10.182 8.275 1.00 33.10 120 ALA A N 1
ATOM 926 C CA . ALA A 1 140 ? 30.036 11.429 8.989 1.00 38.24 120 ALA A CA 1
ATOM 927 C C . ALA A 1 140 ? 31.284 12.290 9.076 1.00 39.32 120 ALA A C 1
ATOM 928 O O . ALA A 1 140 ? 31.201 13.510 8.921 1.00 42.23 120 ALA A O 1
ATOM 930 N N . LEU A 1 141 ? 32.440 11.676 9.310 1.00 35.37 121 LEU A N 1
ATOM 931 C CA . LEU A 1 141 ? 33.693 12.407 9.432 1.00 41.69 121 LEU A CA 1
ATOM 932 C C . LEU A 1 141 ? 34.842 11.483 9.061 1.00 39.00 121 LEU A C 1
ATOM 933 O O . LEU A 1 141 ? 34.943 10.368 9.583 1.00 39.65 121 LEU A O 1
ATOM 938 N N . ALA A 1 142 ? 35.692 11.959 8.159 1.00 41.73 122 ALA A N 1
ATOM 939 C CA . ALA A 1 142 ? 36.932 11.266 7.755 1.00 41.37 122 ALA A CA 1
ATOM 940 C C . ALA A 1 142 ? 38.025 12.319 7.877 1.00 45.75 122 ALA A C 1
ATOM 941 O O . ALA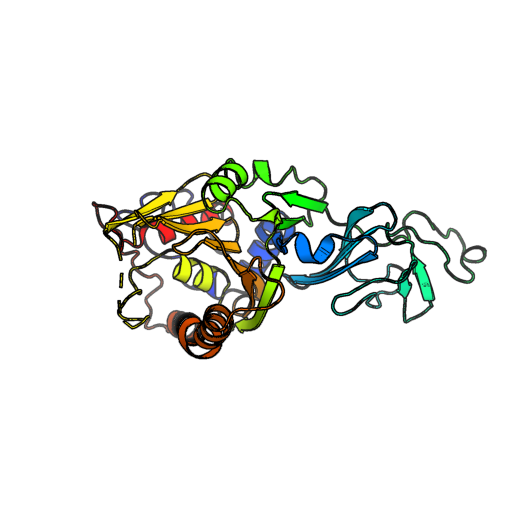 A 1 142 ? 38.054 13.203 7.048 1.00 42.86 122 ALA A O 1
ATOM 943 N N . ARG A 1 143 ? 38.904 12.177 8.857 1.00 52.75 123 ARG A N 1
ATOM 944 C CA . ARG A 1 143 ? 39.919 13.218 9.143 1.00 55.14 123 ARG A CA 1
ATOM 945 C C . ARG A 1 143 ? 40.739 13.545 7.895 1.00 49.33 123 ARG A C 1
ATOM 946 O O . ARG A 1 143 ? 41.146 12.617 7.218 1.00 43.77 123 ARG A O 1
ATOM 954 N N . ASN A 1 144 ? 40.899 14.849 7.634 1.00 42.05 124 ASN A N 1
ATOM 955 C CA . ASN A 1 144 ? 41.736 15.425 6.543 1.00 47.73 124 ASN A CA 1
ATOM 956 C C . ASN A 1 144 ? 41.195 15.087 5.150 1.00 44.38 124 ASN A C 1
ATOM 957 O O . ASN A 1 144 ? 41.888 15.354 4.193 1.00 45.98 124 ASN A O 1
ATOM 962 N N . CYS A 1 145 ? 39.962 14.602 5.030 1.00 45.51 125 CYS A N 1
ATOM 963 C CA . CYS A 1 145 ? 39.496 14.182 3.710 1.00 43.91 125 CYS A CA 1
ATOM 964 C C . CYS A 1 145 ? 39.234 15.368 2.784 1.00 50.43 125 CYS A C 1
ATOM 965 O O . CYS A 1 145 ? 39.318 15.216 1.565 1.00 48.86 125 CYS A O 1
ATOM 968 N N . ASP A 1 146 ? 39.046 16.551 3.342 1.00 53.18 126 ASP A N 1
ATOM 969 C CA . ASP A 1 146 ? 38.899 17.732 2.453 1.00 61.62 126 ASP A CA 1
ATOM 970 C C . ASP A 1 146 ? 40.266 18.022 1.834 1.00 65.18 126 ASP A C 1
ATOM 971 O O . ASP A 1 146 ? 40.323 18.825 0.904 1.00 65.86 126 ASP A O 1
ATOM 976 N N . HIS A 1 147 ? 41.352 17.400 2.290 1.00 54.36 127 HIS A N 1
ATOM 977 C CA . HIS A 1 147 ? 42.674 17.712 1.688 1.00 57.27 127 HIS A CA 1
ATOM 978 C C . HIS A 1 147 ? 43.150 16.602 0.759 1.00 60.69 127 HIS A C 1
ATOM 979 O O . HIS A 1 147 ? 44.251 16.726 0.240 1.00 56.36 127 HIS A O 1
ATOM 986 N N . VAL A 1 148 ? 42.347 15.559 0.584 1.00 50.18 128 VAL A N 1
ATOM 987 C CA . VAL A 1 148 ? 42.748 14.466 -0.304 1.00 48.88 128 VAL A CA 1
ATOM 988 C C . VAL A 1 148 ? 42.128 14.726 -1.664 1.00 57.63 128 VAL A C 1
ATOM 989 O O . VAL A 1 148 ? 40.914 14.952 -1.759 1.00 55.40 128 VAL A O 1
ATOM 993 N N . GLU A 1 149 ? 42.951 14.669 -2.712 1.00 51.50 129 GLU A N 1
ATOM 994 C CA . GLU A 1 149 ? 42.500 14.982 -4.058 1.00 53.01 129 GLU A CA 1
ATOM 995 C C . GLU A 1 149 ? 41.438 13.990 -4.516 1.00 57.66 129 GLU A C 1
ATOM 996 O O . GLU A 1 149 ? 41.599 12.771 -4.386 1.00 49.78 129 GLU A O 1
ATOM 1002 N N . SER A 1 150 ? 40.338 14.528 -5.037 1.00 52.23 130 SER A N 1
ATOM 1003 C CA . SER A 1 150 ? 39.259 13.716 -5.592 1.00 58.58 130 SER A CA 1
ATOM 1004 C C . SER A 1 150 ? 38.711 12.717 -4.570 1.00 58.08 130 SER A C 1
ATOM 1005 O O . SER A 1 150 ? 38.373 11.585 -4.912 1.00 55.89 130 SER A O 1
ATOM 1008 N N . PHE A 1 151 ? 38.626 13.125 -3.303 1.00 47.69 131 PHE A N 1
ATOM 1009 C CA . PHE A 1 151 ? 38.008 12.264 -2.305 1.00 47.04 131 PHE A CA 1
ATOM 1010 C C . PHE A 1 151 ? 36.498 12.266 -2.497 1.00 56.20 131 PHE A C 1
ATOM 1011 O O . PHE A 1 151 ? 35.885 13.324 -2.669 1.00 64.70 131 PHE A O 1
ATOM 1019 N N . ASP A 1 152 ? 35.902 11.083 -2.477 1.00 58.59 132 ASP A N 1
ATOM 1020 C CA . ASP A 1 152 ? 34.466 10.906 -2.686 1.00 62.14 132 ASP A CA 1
ATOM 1021 C C . ASP A 1 152 ? 33.858 10.440 -1.367 1.00 55.27 132 ASP A C 1
ATOM 1022 O O . ASP A 1 152 ? 33.981 9.266 -1.000 1.00 51.17 132 ASP A O 1
ATOM 1027 N N . LYS A 1 153 ? 33.207 11.364 -0.653 1.00 51.47 133 LYS A N 1
ATOM 1028 C CA . LYS A 1 153 ? 32.695 11.043 0.677 1.00 60.15 133 LYS A CA 1
ATOM 1029 C C . LYS A 1 153 ? 31.432 10.192 0.586 1.00 58.69 133 LYS A C 1
ATOM 1030 O O . LYS A 1 153 ? 31.329 9.142 1.228 1.00 45.11 133 LYS A O 1
ATOM 1036 N N . GLU A 1 154 ? 30.440 10.655 -0.172 1.00 71.69 134 GLU A N 1
ATOM 1037 C CA . GLU A 1 154 ? 29.402 9.656 -0.543 1.00 75.41 134 GLU A CA 1
ATOM 1038 C C . GLU A 1 154 ? 30.225 8.727 -1.441 1.00 76.78 134 GLU A C 1
ATOM 1039 O O . GLU A 1 154 ? 30.796 9.336 -2.391 1.00 82.77 134 GLU A O 1
ATOM 1045 N N . ASN A 1 155 ? 30.000 7.383 -1.377 1.00 73.82 135 ASN A N 1
ATOM 1046 C CA . ASN A 1 155 ? 30.755 6.245 -1.934 1.00 72.11 135 ASN A CA 1
ATOM 1047 C C . ASN A 1 155 ? 32.017 5.931 -1.131 1.00 63.77 135 ASN A C 1
ATOM 1048 O O . ASN A 1 155 ? 32.794 5.057 -1.550 1.00 62.33 135 ASN A O 1
ATOM 1053 N N . SER A 1 156 ? 32.261 6.618 -0.006 1.00 50.89 136 SER A N 1
ATOM 1054 C CA . SER A 1 156 ? 33.126 6.116 1.062 1.00 38.72 136 SER A CA 1
ATOM 1055 C C . SER A 1 156 ? 32.322 5.739 2.307 1.00 30.40 136 SER A C 1
ATOM 1056 O O . SER A 1 156 ? 32.853 5.736 3.421 1.00 33.13 136 SER A O 1
ATOM 1059 N N . SER A 1 157 ? 31.047 5.436 2.136 1.00 29.70 137 SER A N 1
ATOM 1060 C CA . SER A 1 157 ? 30.223 4.975 3.238 1.00 27.91 137 SER A CA 1
ATOM 1061 C C . SER A 1 157 ? 30.446 3.482 3.481 1.00 26.13 137 SER A C 1
ATOM 1062 O O . SER A 1 157 ? 31.076 2.785 2.691 1.00 26.26 137 SER A O 1
ATOM 1065 N N . MET A 1 158 ? 29.879 2.989 4.578 1.00 25.67 138 MET A N 1
ATOM 1066 C CA . MET A 1 158 ? 29.802 1.550 4.786 1.00 26.43 138 MET A CA 1
ATOM 1067 C C . MET A 1 158 ? 29.010 0.914 3.652 1.00 23.79 138 MET A C 1
ATOM 1068 O O . MET A 1 158 ? 28.127 1.541 3.047 1.00 25.67 138 MET A O 1
ATOM 1073 N N . VAL A 1 159 ? 29.408 -0.303 3.300 1.00 21.85 139 VAL A N 1
ATOM 1074 C CA . VAL A 1 159 ? 28.800 -1.030 2.153 1.00 21.95 139 VAL A CA 1
ATOM 1075 C C . VAL A 1 159 ? 27.596 -1.839 2.637 1.00 20.99 139 VAL A C 1
ATOM 1076 O O . VAL A 1 159 ? 27.766 -2.704 3.484 1.00 20.32 139 VAL A O 1
ATOM 1080 N N . PRO A 1 160 ? 26.393 -1.582 2.095 1.00 21.27 140 PRO A N 1
ATOM 1081 C CA . PRO A 1 160 ? 25.187 -2.264 2.537 1.00 19.62 140 PRO A CA 1
ATOM 1082 C C . PRO A 1 160 ? 24.874 -3.626 1.906 1.00 24.98 140 PRO A C 1
ATOM 1083 O O . PRO A 1 160 ? 25.445 -3.960 0.905 1.00 25.46 140 PRO A O 1
ATOM 1087 N N . LEU A 1 161 ? 24.035 -4.376 2.586 1.00 21.84 141 LEU A N 1
ATOM 1088 C CA . LEU A 1 161 ? 23.418 -5.622 2.082 1.00 24.92 141 LEU A CA 1
ATOM 1089 C C . LEU A 1 161 ? 21.911 -5.426 2.145 1.00 22.49 141 LEU A C 1
ATOM 1090 O O . LEU A 1 161 ? 21.463 -4.504 2.812 1.00 23.78 141 LEU A O 1
ATOM 1095 N N . LYS A 1 162 ? 21.177 -6.352 1.555 1.00 21.34 142 LYS A N 1
ATOM 1096 C CA . LYS A 1 162 ? 19.720 -6.262 1.731 1.00 23.31 142 LYS A CA 1
ATOM 1097 C C . LYS A 1 162 ? 19.367 -6.938 3.055 1.00 23.72 142 LYS A C 1
ATOM 1098 O O . LYS A 1 162 ? 20.000 -7.921 3.417 1.00 22.39 142 LYS A O 1
ATOM 1104 N N . VAL A 1 163 ? 18.400 -6.376 3.756 1.00 20.79 143 VAL A N 1
ATOM 1105 C CA . VAL A 1 163 ? 17.879 -7.003 4.963 1.00 19.77 143 VAL A CA 1
ATOM 1106 C C . VAL A 1 163 ? 16.367 -6.899 4.916 1.00 20.23 143 VAL A C 1
ATOM 1107 O O . VAL A 1 163 ? 15.811 -5.928 4.390 1.00 21.20 143 VAL A O 1
ATOM 1111 N N . GLU A 1 164 ? 15.700 -7.928 5.414 1.00 18.50 144 GLU A N 1
ATOM 1112 C CA . GLU A 1 164 ? 14.242 -7.919 5.453 1.00 20.10 144 GLU A CA 1
ATOM 1113 C C . GLU A 1 164 ? 13.772 -8.616 6.720 1.00 22.04 144 GLU A C 1
ATOM 1114 O O . GLU A 1 164 ? 14.322 -9.653 7.110 1.00 22.24 144 GLU A O 1
ATOM 1120 N N . GLU A 1 165 ? 12.775 -8.026 7.367 1.00 22.14 145 GLU A N 1
ATOM 1121 C CA . GLU A 1 165 ? 12.062 -8.665 8.467 1.00 24.44 145 GLU A CA 1
ATOM 1122 C C . GLU A 1 165 ? 10.909 -9.469 7.887 1.00 24.18 145 GLU A C 1
ATOM 1123 O O . GLU A 1 165 ? 10.005 -8.902 7.264 1.00 26.23 145 GLU A O 1
ATOM 1129 N N . TYR A 1 166 ? 10.923 -10.781 8.106 1.00 23.41 146 TYR A N 1
ATOM 1130 C CA . TYR A 1 166 ? 9.927 -11.656 7.498 1.00 18.24 146 TYR A CA 1
ATOM 1131 C C . TYR A 1 166 ? 9.608 -12.761 8.493 1.00 20.92 146 TYR A C 1
ATOM 1132 O O . TYR A 1 166 ? 10.524 -13.365 9.057 1.00 22.23 146 TYR A O 1
ATOM 1141 N N . ALA A 1 167 ? 8.319 -13.019 8.706 1.00 22.63 147 ALA A N 1
ATOM 1142 C CA . ALA A 1 167 ? 7.871 -14.089 9.599 1.00 28.50 147 ALA A CA 1
ATOM 1143 C C . ALA A 1 167 ? 8.366 -13.905 11.033 1.00 27.74 147 ALA A C 1
ATOM 1144 O O . ALA A 1 167 ? 8.439 -14.874 11.797 1.00 26.22 147 ALA A O 1
ATOM 1146 N N . GLY A 1 168 ? 8.712 -12.679 11.415 1.00 24.15 148 GLY A N 1
ATOM 1147 C CA . GLY A 1 168 ? 9.241 -12.389 12.732 1.00 23.35 148 GLY A CA 1
ATOM 1148 C C . GLY A 1 168 ? 10.734 -12.588 12.857 1.00 21.48 148 GLY A C 1
ATOM 1149 O O . GLY A 1 168 ? 11.290 -12.335 13.935 1.00 22.78 148 GLY A O 1
ATOM 1150 N N . PHE A 1 169 ? 11.394 -13.012 11.791 1.00 17.14 149 PHE A N 1
ATOM 1151 C CA . PHE A 1 169 ? 12.833 -13.239 11.782 1.00 18.14 149 PHE A CA 1
ATOM 1152 C C . PHE A 1 169 ? 13.488 -12.249 10.824 1.00 23.54 149 PHE A C 1
ATOM 1153 O O . PHE A 1 169 ? 12.815 -11.445 10.173 1.00 22.94 149 PHE A O 1
ATOM 1161 N N . VAL A 1 170 ? 14.814 -12.251 10.797 1.00 18.71 150 VAL A N 1
ATOM 1162 C CA . VAL A 1 170 ? 15.583 -11.263 10.049 1.00 16.92 150 VAL A CA 1
ATOM 1163 C C . VAL A 1 170 ? 16.432 -12.015 9.035 1.00 18.72 150 VAL A C 1
ATOM 1164 O O . VAL A 1 170 ? 17.129 -12.967 9.397 1.00 19.94 150 VAL A O 1
ATOM 1168 N N . PHE A 1 171 ? 16.337 -11.619 7.768 1.00 18.35 151 PHE A N 1
ATOM 1169 C CA . PHE A 1 171 ? 17.076 -12.255 6.681 1.00 20.26 151 PHE A CA 1
ATOM 1170 C C . PHE A 1 171 ? 17.961 -11.229 5.994 1.00 21.80 151 PHE A C 1
ATOM 1171 O O . PHE A 1 171 ? 17.560 -10.074 5.833 1.00 20.39 151 PHE A O 1
ATOM 1179 N N . ILE A 1 172 ? 19.146 -11.660 5.536 1.00 19.35 152 ILE A N 1
ATOM 1180 C CA . ILE A 1 172 ? 20.018 -10.787 4.754 1.00 17.46 152 ILE A CA 1
ATOM 1181 C C . ILE A 1 172 ? 20.190 -11.398 3.372 1.00 16.65 152 ILE A C 1
ATOM 1182 O O . ILE A 1 172 ? 19.968 -12.593 3.161 1.00 19.93 152 ILE A O 1
ATOM 1187 N N . ASN A 1 173 ? 20.597 -10.565 2.421 1.00 18.08 153 ASN A N 1
ATOM 1188 C CA . ASN A 1 173 ? 20.933 -11.056 1.089 1.00 17.99 153 ASN A CA 1
ATOM 1189 C C . ASN A 1 173 ? 22.080 -10.217 0.548 1.00 20.43 153 ASN A C 1
ATOM 1190 O O . ASN A 1 173 ? 21.980 -8.989 0.528 1.00 19.65 153 ASN A O 1
ATOM 1195 N N . MET A 1 174 ? 23.162 -10.870 0.108 1.00 16.85 154 MET A N 1
ATOM 1196 C CA . MET A 1 174 ? 24.271 -10.153 -0.508 1.00 17.99 154 MET A CA 1
ATOM 1197 C C . MET A 1 174 ? 23.964 -9.676 -1.922 1.00 21.67 154 MET A C 1
ATOM 1198 O O . MET A 1 174 ? 24.702 -8.834 -2.449 1.00 26.47 154 MET A O 1
ATOM 1203 N N . ASP A 1 175 ? 22.908 -10.179 -2.550 1.00 24.46 155 ASP A N 1
ATOM 1204 C CA . ASP A 1 175 ? 22.523 -9.755 -3.896 1.00 24.59 155 ASP A CA 1
ATOM 1205 C C . ASP A 1 175 ? 21.553 -8.586 -3.762 1.00 25.67 155 ASP A C 1
ATOM 1206 O O . ASP A 1 175 ? 20.395 -8.775 -3.390 1.00 23.95 155 ASP A O 1
ATOM 1211 N N . GLU A 1 176 ? 22.023 -7.372 -4.063 1.00 24.48 156 GLU A N 1
ATOM 1212 C CA . GLU A 1 176 ? 21.170 -6.198 -3.908 1.00 26.48 156 GLU A CA 1
ATOM 1213 C C . GLU A 1 176 ? 20.062 -6.127 -4.946 1.00 28.43 156 GLU A C 1
ATOM 1214 O O . GLU A 1 176 ? 19.172 -5.283 -4.813 1.00 31.22 156 GLU A O 1
ATOM 1220 N N . ASN A 1 177 ? 20.101 -6.967 -5.977 1.00 28.56 157 ASN A N 1
ATOM 1221 C CA . ASN A 1 177 ? 19.014 -7.038 -6.942 1.00 31.90 157 ASN A CA 1
ATOM 1222 C C . ASN A 1 177 ? 17.955 -8.044 -6.533 1.00 31.76 157 ASN A C 1
ATOM 1223 O O . ASN A 1 177 ? 16.970 -8.224 -7.258 1.00 32.40 157 ASN A O 1
ATOM 1228 N N .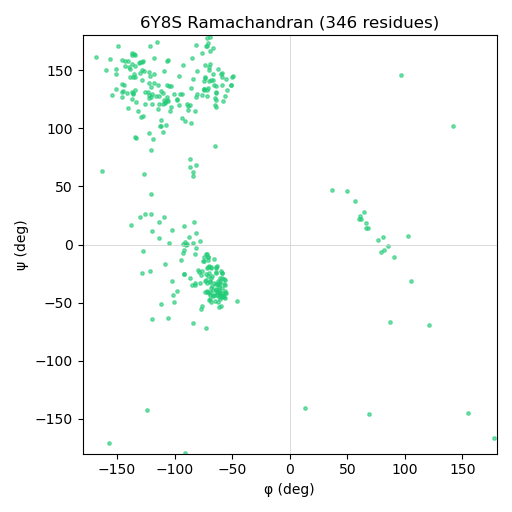 ALA A 1 178 ? 18.135 -8.691 -5.390 1.00 28.52 158 ALA A N 1
ATOM 1229 C CA . ALA A 1 178 ? 17.214 -9.732 -4.978 1.00 28.70 158 ALA A CA 1
ATOM 1230 C C . ALA A 1 178 ? 15.820 -9.157 -4.787 1.00 32.90 158 ALA A C 1
ATOM 1231 O O . ALA A 1 178 ? 15.641 -7.973 -4.481 1.00 31.80 158 ALA A O 1
ATOM 1233 N N . THR A 1 179 ? 14.832 -10.005 -5.007 1.00 34.84 159 THR A N 1
ATOM 1234 C CA . THR A 1 179 ? 13.493 -9.701 -4.562 1.00 42.33 159 THR A CA 1
ATOM 1235 C C . THR A 1 179 ? 13.324 -10.273 -3.159 1.00 42.17 159 THR A C 1
ATOM 1236 O O . THR A 1 179 ? 14.233 -10.877 -2.588 1.00 45.62 159 THR A O 1
ATOM 1240 N N . CYS A 1 180 ? 12.135 -10.096 -2.614 1.00 31.77 160 CYS A N 1
ATOM 1241 C CA . CYS A 1 180 ? 11.864 -10.261 -1.199 1.00 25.52 160 CYS A CA 1
ATOM 1242 C C . CYS A 1 180 ? 11.893 -11.729 -0.781 1.00 27.15 160 CYS A C 1
ATOM 1243 O O . CYS A 1 180 ? 11.910 -12.653 -1.604 1.00 27.13 160 CYS A O 1
ATOM 1246 N N . VAL A 1 181 ? 11.841 -11.934 0.535 1.00 22.27 161 VAL A N 1
ATOM 1247 C CA . VAL A 1 181 ? 11.926 -13.284 1.080 1.00 21.87 161 VAL A CA 1
ATOM 1248 C C . VAL A 1 181 ? 10.733 -14.124 0.635 1.00 23.19 161 VAL A C 1
ATOM 1249 O O . VAL A 1 181 ? 10.860 -15.333 0.410 1.00 25.05 161 VAL A O 1
ATOM 1253 N N . GLU A 1 182 ? 9.562 -13.503 0.489 1.00 22.37 162 GLU A N 1
ATOM 1254 C CA . GLU A 1 182 ? 8.378 -14.269 0.100 1.00 25.12 162 GLU A CA 1
ATOM 1255 C C . GLU A 1 182 ? 8.548 -14.907 -1.273 1.00 28.67 162 GLU A C 1
ATOM 1256 O O . GLU A 1 182 ? 8.000 -15.986 -1.527 1.00 27.66 162 GLU A O 1
ATOM 1262 N N . ASP A 1 183 ? 9.305 -14.259 -2.168 1.00 23.42 163 ASP A N 1
ATOM 1263 C CA . ASP A 1 183 ? 9.573 -14.842 -3.477 1.00 28.94 163 ASP A CA 1
ATOM 1264 C C . ASP A 1 183 ? 10.459 -16.077 -3.364 1.00 28.48 163 ASP A C 1
ATOM 1265 O O . ASP A 1 183 ? 10.379 -16.976 -4.208 1.00 29.07 163 ASP A O 1
ATOM 1270 N N . GLN A 1 184 ? 11.313 -16.135 -2.341 1.00 23.98 164 GLN A N 1
ATOM 1271 C CA . GLN A 1 184 ? 12.149 -17.315 -2.133 1.00 18.65 164 GLN A CA 1
ATOM 1272 C C . GLN A 1 184 ? 11.405 -18.420 -1.397 1.00 22.48 164 GLN A C 1
ATOM 1273 O O . GLN A 1 184 ? 11.629 -19.602 -1.678 1.00 26.27 164 GLN A O 1
ATOM 1279 N N . LEU A 1 185 ? 10.520 -18.062 -0.470 1.00 23.00 165 LEU A N 1
ATOM 1280 C CA . LEU A 1 185 ? 9.847 -19.020 0.410 1.00 20.09 165 LEU A CA 1
ATOM 1281 C C . LEU A 1 185 ? 8.335 -18.838 0.349 1.00 24.20 165 LEU A C 1
ATOM 1282 O O . LEU A 1 185 ? 7.704 -18.537 1.365 1.00 24.79 165 LEU A O 1
ATOM 1287 N N . PRO A 1 186 ? 7.719 -19.011 -0.824 1.00 25.90 166 PRO A N 1
ATOM 1288 C CA . PRO A 1 186 ? 6.291 -18.683 -0.957 1.00 24.71 166 PRO A CA 1
ATOM 1289 C C . PRO A 1 186 ? 5.435 -19.430 0.052 1.00 26.43 166 PRO A C 1
ATOM 1290 O O . PRO A 1 186 ? 5.496 -20.658 0.165 1.00 26.47 166 PRO A O 1
ATOM 1294 N N . GLY A 1 187 ? 4.613 -18.674 0.780 1.00 25.95 167 GLY A N 1
ATOM 1295 C CA . GLY A 1 187 ? 3.710 -19.252 1.749 1.00 24.62 167 GLY A CA 1
ATOM 1296 C C . GLY A 1 187 ? 4.314 -19.569 3.098 1.00 26.88 167 GLY A C 1
ATOM 1297 O O . GLY A 1 187 ? 3.571 -19.980 4.002 1.00 24.92 167 GLY A O 1
ATOM 1298 N N . PHE A 1 188 ? 5.634 -19.398 3.278 1.00 25.29 168 PHE A N 1
ATOM 1299 C CA . PHE A 1 188 ? 6.263 -19.862 4.512 1.00 25.38 168 PHE A CA 1
ATOM 1300 C C . PHE A 1 188 ? 5.808 -19.045 5.719 1.00 23.01 168 PHE A C 1
ATOM 1301 O O . PHE A 1 188 ? 5.427 -19.612 6.752 1.00 23.85 168 PHE A O 1
ATOM 1309 N N . ALA A 1 189 ? 5.866 -17.714 5.618 1.00 24.13 169 ALA A N 1
ATOM 1310 C CA . ALA A 1 189 ? 5.464 -16.883 6.747 1.00 23.38 169 ALA A CA 1
ATOM 1311 C C . ALA A 1 189 ? 4.035 -17.203 7.158 1.00 25.42 169 ALA A C 1
ATOM 1312 O O . ALA A 1 189 ? 3.743 -17.375 8.347 1.00 26.30 169 ALA A O 1
ATOM 1314 N N . GLU A 1 190 ? 3.142 -17.324 6.181 1.00 23.02 170 GLU A N 1
ATOM 1315 C CA . GLU A 1 190 ? 1.756 -17.642 6.499 1.00 26.77 170 GLU A CA 1
ATOM 1316 C C . GLU A 1 190 ? 1.658 -18.952 7.273 1.00 27.85 170 GLU A C 1
ATOM 1317 O O . GLU A 1 190 ? 0.937 -19.031 8.273 1.00 27.25 170 GLU A O 1
ATOM 1323 N N . ARG A 1 191 ? 2.426 -19.971 6.876 1.00 23.58 171 ARG A N 1
ATOM 1324 C CA . ARG A 1 191 ? 2.293 -21.261 7.548 1.00 26.49 171 ARG A CA 1
ATOM 1325 C C . ARG A 1 191 ? 2.995 -21.280 8.902 1.00 24.30 171 ARG A C 1
ATOM 1326 O O . ARG A 1 191 ? 2.524 -21.955 9.830 1.00 24.58 171 ARG A O 1
ATOM 1334 N N . LEU A 1 192 ? 4.104 -20.547 9.034 1.00 24.85 172 LEU A N 1
ATOM 1335 C CA . LEU A 1 192 ? 4.804 -20.500 10.316 1.00 23.68 172 LEU A CA 1
ATOM 1336 C C . LEU A 1 192 ? 3.950 -19.809 11.370 1.00 23.98 172 LEU A C 1
ATOM 1337 O O . LEU A 1 192 ? 3.927 -20.229 12.533 1.00 25.07 172 LEU A O 1
ATOM 1342 N N . ASN A 1 193 ? 3.243 -18.745 10.981 1.00 21.59 173 ASN A N 1
ATOM 1343 C CA . ASN A 1 193 ? 2.361 -18.059 11.917 1.00 21.42 173 ASN A CA 1
ATOM 1344 C C . ASN A 1 193 ? 1.165 -18.927 12.290 1.00 26.11 173 ASN A C 1
ATOM 1345 O O . ASN A 1 193 ? 0.516 -18.661 13.308 1.00 28.07 173 ASN A O 1
ATOM 1350 N N . GLN A 1 194 ? 0.852 -19.942 11.477 1.00 24.41 174 GLN A N 1
ATOM 1351 C CA . GLN A 1 194 ? -0.183 -20.911 11.807 1.00 26.69 174 GLN A CA 1
ATOM 1352 C C . GLN A 1 194 ? 0.357 -22.105 12.553 1.00 36.37 174 GLN A C 1
ATOM 1353 O O . GLN A 1 194 ? -0.420 -23.019 12.854 1.00 42.72 174 GLN A O 1
ATOM 1359 N N . ALA A 1 195 ? 1.651 -22.114 12.851 1.00 26.50 175 ALA A N 1
ATOM 1360 C CA . ALA A 1 195 ? 2.275 -23.060 13.762 1.00 27.41 175 ALA A CA 1
ATOM 1361 C C . ALA A 1 195 ? 2.531 -22.438 15.134 1.00 30.53 175 ALA A C 1
ATOM 1362 O O . ALA A 1 195 ? 2.258 -23.062 16.166 1.00 31.02 175 ALA A O 1
ATOM 1364 N N . CYS A 1 196 ? 3.029 -21.204 15.173 1.00 28.53 176 CYS A N 1
ATOM 1365 C CA . CYS A 1 196 ? 3.273 -20.522 16.441 1.00 30.56 176 CYS A CA 1
ATOM 1366 C C . CYS A 1 196 ? 2.685 -19.115 16.361 1.00 31.69 176 CYS A C 1
ATOM 1367 O O . CYS A 1 196 ? 3.133 -18.287 15.558 1.00 28.57 176 CYS A O 1
ATOM 1370 N N . GLY A 1 197 ? 1.674 -18.856 17.177 1.00 31.71 177 GLY A N 1
ATOM 1371 C CA . GLY A 1 197 ? 0.975 -17.587 17.149 1.00 31.79 177 GLY A CA 1
ATOM 1372 C C . GLY A 1 197 ? 1.612 -16.476 17.942 1.00 32.32 177 GLY A C 1
ATOM 1373 O O . GLY A 1 197 ? 1.058 -15.376 17.966 1.00 35.13 177 GLY A O 1
ATOM 1374 N N . VAL A 1 198 ? 2.763 -16.712 18.581 1.00 27.80 178 VAL A N 1
ATOM 1375 C CA . VAL A 1 198 ? 3.327 -15.742 19.515 1.00 33.05 178 VAL A CA 1
ATOM 1376 C C . VAL A 1 198 ? 4.759 -15.399 19.138 1.00 25.43 178 VAL A C 1
ATOM 1377 O O . VAL A 1 198 ? 5.563 -15.018 19.998 1.00 27.56 178 VAL A O 1
ATOM 1381 N N . ILE A 1 199 ? 5.088 -15.535 17.852 1.00 25.25 179 ILE A N 1
ATOM 1382 C CA . ILE A 1 199 ? 6.469 -15.340 17.418 1.00 20.54 179 ILE A CA 1
ATOM 1383 C C . ILE A 1 199 ? 6.975 -13.959 17.824 1.00 22.86 179 ILE A C 1
ATOM 1384 O O . ILE A 1 199 ? 8.124 -13.808 18.262 1.00 24.21 179 ILE A O 1
ATOM 1389 N N . LYS A 1 200 ? 6.125 -12.942 17.713 1.00 25.29 180 LYS A N 1
ATOM 1390 C CA . LYS A 1 200 ? 6.570 -11.565 18.043 1.00 31.93 180 LYS A CA 1
ATOM 1391 C C . LYS A 1 200 ? 6.934 -11.428 19.526 1.00 31.94 180 LYS A C 1
ATOM 1392 O O . LYS A 1 200 ? 7.696 -10.525 19.855 1.00 33.15 180 LYS A O 1
ATOM 1398 N N . ASP A 1 201 ? 6.397 -12.293 20.380 1.00 27.32 181 ASP A N 1
ATOM 1399 C CA . ASP A 1 201 ? 6.674 -12.224 21.808 1.00 28.98 181 ASP A CA 1
ATOM 1400 C C . ASP A 1 201 ? 7.863 -13.073 22.239 1.00 30.58 181 ASP A C 1
ATOM 1401 O O . ASP A 1 201 ? 8.242 -13.017 23.416 1.00 26.88 181 ASP A O 1
ATOM 1406 N N . LEU A 1 202 ? 8.456 -13.851 21.334 1.00 22.85 182 LEU A N 1
ATOM 1407 C CA . LEU A 1 202 ? 9.574 -14.710 21.707 1.00 24.38 182 LEU A CA 1
ATOM 1408 C C . LEU A 1 202 ? 10.811 -13.876 22.017 1.00 24.38 182 LEU A C 1
ATOM 1409 O O . LEU A 1 202 ? 11.000 -12.777 21.484 1.00 24.26 182 LEU A O 1
ATOM 1414 N N . LYS A 1 203 ? 11.641 -14.402 22.920 1.00 23.43 183 LYS A N 1
ATOM 1415 C CA . LYS A 1 203 ? 12.928 -13.807 23.255 1.00 22.13 183 LYS A CA 1
ATOM 1416 C C . LYS A 1 203 ? 13.977 -14.910 23.320 1.00 23.08 183 LYS A C 1
ATOM 1417 O O . LYS A 1 203 ? 13.681 -16.045 23.712 1.00 23.73 183 LYS A O 1
ATOM 1423 N N . LEU A 1 204 ? 15.207 -14.568 22.936 1.00 21.57 184 LEU A N 1
ATOM 1424 C CA . LEU A 1 204 ? 16.297 -15.538 22.952 1.00 19.16 184 LEU A CA 1
ATOM 1425 C C . LEU A 1 204 ? 16.603 -15.979 24.380 1.00 26.62 184 LEU A C 1
ATOM 1426 O O . LEU A 1 204 ? 16.948 -15.158 25.233 1.00 25.88 184 LEU A O 1
ATOM 1431 N N . ALA A 1 205 ? 16.475 -17.274 24.645 1.00 24.52 185 ALA A N 1
ATOM 1432 C CA . ALA A 1 205 ? 16.747 -17.801 25.977 1.00 26.77 185 ALA A CA 1
ATOM 1433 C C . ALA A 1 205 ? 18.102 -18.484 26.086 1.00 25.80 185 ALA A C 1
ATOM 1434 O O . ALA A 1 205 ? 18.715 -18.453 27.155 1.00 25.37 185 ALA A O 1
ATOM 1436 N N . ALA A 1 206 ? 18.580 -19.097 25.007 1.00 21.34 186 ALA A N 1
ATOM 1437 C CA . ALA A 1 206 ? 19.893 -19.725 25.000 1.00 22.39 186 ALA A CA 1
ATOM 1438 C C . ALA A 1 206 ? 20.344 -19.863 23.555 1.00 22.93 186 ALA A C 1
ATOM 1439 O O . ALA A 1 206 ? 19.523 -19.987 22.642 1.00 22.41 186 ALA A O 1
ATOM 1441 N N . ARG A 1 207 ? 21.653 -19.823 23.360 1.00 22.33 187 ARG A N 1
ATOM 1442 C CA . ARG A 1 207 ? 22.232 -20.044 22.043 1.00 22.81 187 ARG A CA 1
ATOM 1443 C C . ARG A 1 207 ? 23.430 -20.962 22.205 1.00 23.42 187 ARG A C 1
ATOM 1444 O O . ARG A 1 207 ? 24.273 -20.718 23.067 1.00 24.07 187 ARG A O 1
ATOM 1452 N N . PHE A 1 208 ? 23.490 -22.019 21.398 1.00 20.56 188 PHE A N 1
ATOM 1453 C CA . PHE A 1 208 ? 24.652 -22.895 21.340 1.00 21.66 188 PHE A CA 1
ATOM 1454 C C . PHE A 1 208 ? 25.348 -22.628 20.017 1.00 21.94 188 PHE A C 1
ATOM 1455 O O . PHE A 1 208 ? 24.733 -22.780 18.957 1.00 23.73 188 PHE A O 1
ATOM 1463 N N . VAL A 1 209 ? 26.618 -22.241 20.077 1.00 22.38 189 VAL A N 1
ATOM 1464 C CA . VAL A 1 209 ? 27.426 -21.969 18.890 1.00 21.73 189 VAL A CA 1
ATOM 1465 C C . VAL A 1 209 ? 28.399 -23.121 18.712 1.00 25.96 189 VAL A C 1
ATOM 1466 O O . VAL A 1 209 ? 29.166 -23.438 19.629 1.00 24.12 189 VAL A O 1
ATOM 1470 N N . THR A 1 210 ? 28.375 -23.764 17.549 1.00 21.08 190 THR A N 1
ATOM 1471 C CA . THR A 1 210 ? 29.300 -24.876 17.324 1.00 21.73 190 THR A CA 1
ATOM 1472 C C . THR A 1 210 ? 29.908 -24.774 15.937 1.00 21.65 190 THR A C 1
ATOM 1473 O O . THR A 1 210 ? 29.181 -24.645 14.947 1.00 25.38 190 THR A O 1
ATOM 1477 N N . GLU A 1 211 ? 31.233 -24.858 15.859 1.00 21.22 191 GLU A N 1
ATOM 1478 C CA . GLU A 1 211 ? 31.902 -24.991 14.568 1.00 21.03 191 GLU A CA 1
ATOM 1479 C C . GLU A 1 211 ? 31.914 -26.476 14.238 1.00 24.99 191 GLU A C 1
ATOM 1480 O O . GLU A 1 211 ? 32.668 -27.245 14.831 1.00 30.21 191 GLU A O 1
ATOM 1486 N N . THR A 1 212 ? 31.050 -26.881 13.317 1.00 20.35 192 THR A N 1
ATOM 1487 C CA . THR A 1 212 ? 30.777 -28.295 13.086 1.00 22.26 192 THR A CA 1
ATOM 1488 C C . THR A 1 212 ? 31.587 -28.809 11.908 1.00 21.33 192 THR A C 1
ATOM 1489 O O . THR A 1 212 ? 31.455 -28.262 10.801 1.00 22.84 192 THR A O 1
ATOM 1493 N N . PRO A 1 213 ? 32.388 -29.862 12.065 1.00 22.64 193 PRO A N 1
ATOM 1494 C CA . PRO A 1 213 ? 33.154 -30.396 10.918 1.00 20.67 193 PRO A CA 1
ATOM 1495 C C . PRO A 1 213 ? 32.301 -31.315 10.050 1.00 24.66 193 PRO A C 1
ATOM 1496 O O . PRO A 1 213 ? 32.485 -32.547 9.954 1.00 24.05 193 PRO A O 1
ATOM 1500 N N . ALA A 1 214 ? 31.334 -30.700 9.389 1.00 21.13 194 ALA A N 1
ATOM 1501 C CA . ALA A 1 214 ? 30.515 -31.372 8.397 1.00 20.52 194 ALA A CA 1
ATOM 1502 C C . ALA A 1 214 ? 30.068 -30.351 7.365 1.00 21.66 194 ALA A C 1
ATOM 1503 O O . ALA A 1 214 ? 29.829 -29.179 7.682 1.00 23.94 194 ALA A O 1
ATOM 1505 N N . ASN A 1 215 ? 29.936 -30.817 6.132 1.00 18.66 195 ASN A N 1
ATOM 1506 C CA . ASN A 1 215 ? 29.357 -30.004 5.066 1.00 19.13 195 ASN A CA 1
ATOM 1507 C C . ASN A 1 215 ? 27.947 -29.573 5.437 1.00 20.48 195 ASN A C 1
ATOM 1508 O O . ASN A 1 215 ? 27.201 -30.309 6.091 1.00 19.65 195 ASN A O 1
ATOM 1513 N N . TRP A 1 216 ? 27.559 -28.380 4.981 1.00 18.48 196 TRP A N 1
ATOM 1514 C CA . TRP A 1 216 ? 26.243 -27.859 5.347 1.00 18.03 196 TRP A CA 1
ATOM 1515 C C . TRP A 1 216 ? 25.115 -28.773 4.874 1.00 18.61 196 TRP A C 1
ATOM 1516 O O . TRP A 1 216 ? 24.053 -28.833 5.509 1.00 18.82 196 TRP A O 1
ATOM 1527 N N . LYS A 1 217 ? 25.331 -29.507 3.784 1.00 17.20 197 LYS A N 1
ATOM 1528 C CA . LYS A 1 217 ? 24.272 -30.363 3.258 1.00 18.95 197 LYS A CA 1
ATOM 1529 C C . LYS A 1 217 ? 24.106 -31.637 4.072 1.00 17.83 197 LYS A C 1
ATOM 1530 O O . LYS A 1 217 ? 23.006 -32.212 4.086 1.00 22.55 197 LYS A O 1
ATOM 1536 N N . VAL A 1 218 ? 25.161 -32.108 4.744 1.00 18.82 198 VAL A N 1
ATOM 1537 C CA . VAL A 1 218 ? 25.007 -33.258 5.644 1.00 19.31 198 VAL A CA 1
ATOM 1538 C C . VAL A 1 218 ? 24.085 -32.895 6.798 1.00 21.69 198 VAL A C 1
ATOM 1539 O O . VAL A 1 218 ? 23.261 -33.708 7.253 1.00 21.55 198 VAL A O 1
ATOM 1543 N N . ILE A 1 219 ? 24.208 -31.663 7.283 1.00 18.90 199 ILE A N 1
ATOM 1544 C CA . ILE A 1 219 ? 23.402 -31.226 8.407 1.00 17.89 199 ILE A CA 1
ATOM 1545 C C . ILE A 1 219 ? 21.942 -31.089 7.985 1.00 21.79 199 ILE A C 1
ATOM 1546 O O . ILE A 1 219 ? 21.032 -31.494 8.718 1.00 21.09 199 ILE A O 1
ATOM 1551 N N . VAL A 1 220 ? 21.696 -30.551 6.782 1.00 20.31 200 VAL A N 1
ATOM 1552 C CA . VAL A 1 220 ? 20.329 -30.504 6.262 1.00 20.76 200 VAL A CA 1
ATOM 1553 C C . VAL A 1 220 ? 19.777 -31.911 6.081 1.00 22.88 200 VAL A C 1
ATOM 1554 O O . VAL A 1 220 ? 18.659 -32.206 6.517 1.00 22.43 200 VAL A O 1
ATOM 1558 N N . ASP A 1 221 ? 20.546 -32.794 5.418 1.00 20.66 201 ASP A N 1
ATOM 1559 C CA . ASP A 1 221 ? 20.142 -34.194 5.248 1.00 23.45 201 ASP A CA 1
ATOM 1560 C C . ASP A 1 221 ? 19.632 -34.777 6.554 1.00 26.06 201 ASP A C 1
ATOM 1561 O O . ASP A 1 221 ? 18.582 -35.434 6.600 1.00 26.23 201 ASP A O 1
ATOM 1566 N N . ASN A 1 222 ? 20.403 -34.571 7.624 1.00 22.93 202 ASN A N 1
ATOM 1567 C CA . ASN A 1 222 ? 20.089 -35.140 8.924 1.00 24.44 202 ASN A CA 1
ATOM 1568 C C . ASN A 1 222 ? 18.772 -34.595 9.463 1.00 24.23 202 ASN A C 1
ATOM 1569 O O . ASN A 1 222 ? 18.021 -35.308 10.141 1.00 26.04 202 ASN A O 1
ATOM 1574 N N . TYR A 1 223 ? 18.474 -33.334 9.163 1.00 22.06 203 TYR A N 1
ATOM 1575 C CA . TYR A 1 223 ? 17.223 -32.754 9.630 1.00 23.30 203 TYR A CA 1
ATOM 1576 C C . TYR A 1 223 ? 16.042 -33.293 8.842 1.00 26.66 203 TYR A C 1
ATOM 1577 O O . TYR A 1 223 ? 14.933 -33.387 9.382 1.00 25.86 203 TYR A O 1
ATOM 1586 N N . MET A 1 224 ? 16.252 -33.627 7.570 1.00 31.73 204 MET A N 1
ATOM 1587 C CA . MET A 1 224 ? 15.156 -33.895 6.648 1.00 31.57 204 MET A CA 1
ATOM 1588 C C . MET A 1 224 ? 14.537 -35.275 6.819 1.00 33.88 204 MET A C 1
ATOM 1589 O O . MET A 1 224 ? 13.638 -35.620 6.045 1.00 34.03 204 MET A O 1
ATOM 1594 N N . GLU A 1 225 ? 14.984 -36.071 7.790 1.00 35.85 205 GLU A N 1
ATOM 1595 C CA . GLU A 1 225 ? 14.403 -37.390 7.996 1.00 38.31 205 GLU A CA 1
ATOM 1596 C C . GLU A 1 225 ? 14.238 -37.680 9.482 1.00 40.21 205 GLU A C 1
ATOM 1597 O O . GLU A 1 225 ? 14.999 -37.188 10.320 1.00 44.92 205 GLU A O 1
ATOM 1603 N N . CYS A 1 226 ? 13.238 -38.509 9.801 1.00 42.18 206 CYS A N 1
ATOM 1604 C CA . CYS A 1 226 ? 13.069 -39.051 11.143 1.00 44.63 206 CYS A CA 1
ATOM 1605 C C . CYS A 1 226 ? 13.286 -40.559 11.173 1.00 47.53 206 CYS A C 1
ATOM 1606 O O . CYS A 1 226 ? 12.829 -41.238 12.096 1.00 50.06 206 CYS A O 1
ATOM 1609 N N . TYR A 1 227 ? 13.967 -41.087 10.155 1.00 47.32 207 TYR A N 1
ATOM 1610 C CA . TYR A 1 227 ? 14.437 -42.466 10.158 1.00 50.05 207 TYR A CA 1
ATOM 1611 C C . TYR A 1 227 ? 15.323 -42.762 11.368 1.00 61.01 207 TYR A C 1
ATOM 1612 O O . TYR A 1 227 ? 15.351 -43.901 11.853 1.00 55.10 207 TYR A O 1
ATOM 1621 N N . HIS A 1 228 ? 16.053 -41.755 11.868 1.00 61.98 208 HIS A N 1
ATOM 1622 C CA . HIS A 1 228 ? 17.009 -41.957 12.953 1.00 66.17 208 HIS A CA 1
ATOM 1623 C C . HIS A 1 228 ? 16.436 -41.674 14.334 1.00 69.01 208 HIS A C 1
ATOM 1624 O O . HIS A 1 228 ? 17.070 -42.040 15.331 1.00 65.27 208 HIS A O 1
ATOM 1631 N N . CYS A 1 229 ? 15.273 -41.030 14.423 1.00 70.67 209 CYS A N 1
ATOM 1632 C CA . CYS A 1 229 ? 14.641 -40.809 15.718 1.00 79.64 209 CYS A CA 1
ATOM 1633 C C . CYS A 1 229 ? 14.260 -42.142 16.347 1.00 85.33 209 CYS A C 1
ATOM 1634 O O . CYS A 1 229 ? 13.461 -42.900 15.788 1.00 88.14 209 CYS A O 1
ATOM 1637 N N . GLY A 1 230 ? 14.842 -42.432 17.506 1.00 85.82 210 GLY A N 1
ATOM 1638 C CA . GLY A 1 230 ? 14.677 -43.718 18.139 1.00 90.68 210 GLY A CA 1
ATOM 1639 C C . GLY A 1 230 ? 16.013 -44.406 18.334 1.00 96.60 210 GLY A C 1
ATOM 1640 O O . GLY A 1 230 ? 16.493 -44.574 19.460 1.00 100.05 210 GLY A O 1
ATOM 1641 N N . PRO A 1 231 ? 16.638 -44.830 17.230 1.00 99.83 211 PRO A N 1
ATOM 1642 C CA . PRO A 1 231 ? 18.010 -45.356 17.325 1.00 102.53 211 PRO A CA 1
ATOM 1643 C C . PRO A 1 231 ? 19.049 -44.295 17.643 1.00 100.70 211 PRO A C 1
ATOM 1644 O O . PRO A 1 231 ? 20.111 -44.638 18.180 1.00 101.58 211 PRO A O 1
ATOM 1648 N N . ALA A 1 232 ? 18.785 -43.022 17.327 1.00 97.83 212 ALA A N 1
ATOM 1649 C CA . ALA A 1 232 ? 19.714 -41.937 17.610 1.00 92.41 212 ALA A CA 1
ATOM 1650 C C . ALA A 1 232 ? 19.253 -41.013 18.728 1.00 99.40 212 ALA A C 1
ATOM 1651 O O . ALA A 1 232 ? 20.077 -40.264 19.262 1.00 99.11 212 ALA A O 1
ATOM 1653 N N . HIS A 1 233 ? 17.970 -41.047 19.092 1.00 103.45 213 HIS A N 1
ATOM 1654 C CA . HIS A 1 233 ? 17.415 -40.209 20.155 1.00 103.75 213 HIS A CA 1
ATOM 1655 C C . HIS A 1 233 ? 16.559 -41.080 21.066 1.00 103.95 213 HIS A C 1
ATOM 1656 O O . HIS A 1 233 ? 15.356 -41.254 20.824 1.00 107.61 213 HIS A O 1
ATOM 1663 N N . PRO A 1 234 ? 17.147 -41.647 22.136 1.00 98.76 214 PRO A N 1
ATOM 1664 C CA . PRO A 1 234 ? 16.424 -42.508 23.082 1.00 99.84 214 PRO A CA 1
ATOM 1665 C C . PRO A 1 234 ? 15.330 -41.761 23.844 1.00 98.64 214 PRO A C 1
ATOM 1666 O O . PRO A 1 234 ? 14.172 -41.799 23.426 1.00 94.37 214 PRO A O 1
ATOM 1670 N N . VAL A 1 242 ? 3.481 -40.397 18.562 1.00 78.90 222 VAL A N 1
ATOM 1671 C CA . VAL A 1 242 ? 3.253 -39.652 17.289 1.00 82.14 222 VAL A CA 1
ATOM 1672 C C . VAL A 1 242 ? 2.178 -40.364 16.461 1.00 92.66 222 VAL A C 1
ATOM 1673 O O . VAL A 1 242 ? 2.510 -41.370 15.822 1.00 93.00 222 VAL A O 1
ATOM 1677 N N . ASP A 1 243 ? 0.953 -39.828 16.478 1.00 99.64 223 ASP A N 1
ATOM 1678 C CA . ASP A 1 243 ? -0.235 -40.386 15.777 1.00 103.88 223 ASP A CA 1
ATOM 1679 C C . ASP A 1 243 ? -0.259 -39.928 14.314 1.00 104.61 223 ASP A C 1
ATOM 1680 O O . ASP A 1 243 ? -1.295 -39.373 13.898 1.00 103.80 223 ASP A O 1
ATOM 1685 N N . LYS A 1 244 ? 0.803 -40.272 13.580 1.00 106.60 224 LYS A N 1
ATOM 1686 C CA . LYS A 1 244 ? 1.123 -39.995 12.145 1.00 100.78 224 LYS A CA 1
ATOM 1687 C C . LYS A 1 244 ? 2.036 -38.771 12.056 1.00 90.83 224 LYS A C 1
ATOM 1688 O O . LYS A 1 244 ? 1.937 -37.894 12.927 1.00 90.30 224 LYS A O 1
ATOM 1694 N N . TYR A 1 245 ? 2.927 -38.814 11.070 1.00 79.32 225 TYR A N 1
ATOM 1695 C CA . TYR A 1 245 ? 4.020 -37.847 10.827 1.00 70.31 225 TYR A CA 1
ATOM 1696 C C . TYR A 1 245 ? 4.087 -37.669 9.309 1.00 63.23 225 TYR A C 1
ATOM 1697 O O . TYR A 1 245 ? 4.312 -38.640 8.602 1.00 71.94 225 TYR A O 1
ATOM 1706 N N . TRP A 1 246 ? 3.841 -36.457 8.832 1.00 46.23 226 TRP A N 1
ATOM 1707 C CA . TRP A 1 246 ? 3.770 -36.142 7.414 1.00 49.15 226 TRP A CA 1
ATOM 1708 C C . TRP A 1 246 ? 4.828 -35.114 7.054 1.00 43.04 226 TRP A C 1
ATOM 1709 O O . TRP A 1 246 ? 4.945 -34.074 7.711 1.00 41.06 226 TRP A O 1
ATOM 1720 N N . HIS A 1 247 ? 5.589 -35.412 6.015 1.00 37.18 227 HIS A N 1
ATOM 1721 C CA . HIS A 1 247 ? 6.632 -34.528 5.514 1.00 37.00 227 HIS A CA 1
ATOM 1722 C C . HIS A 1 247 ? 6.172 -34.063 4.140 1.00 40.75 227 HIS A C 1
ATOM 1723 O O . HIS A 1 247 ? 6.276 -34.804 3.160 1.00 39.55 227 HIS A O 1
ATOM 1730 N N . THR A 1 248 ? 5.656 -32.840 4.077 1.00 34.91 228 THR A N 1
ATOM 1731 C CA . THR A 1 248 ? 5.106 -32.286 2.852 1.00 32.51 228 THR A CA 1
ATOM 1732 C C . THR A 1 248 ? 6.063 -31.244 2.293 1.00 33.28 228 THR A C 1
ATOM 1733 O O . THR A 1 248 ? 6.623 -30.434 3.040 1.00 34.13 228 THR A O 1
ATOM 1737 N N . THR A 1 249 ? 6.256 -31.272 0.982 1.00 35.41 229 THR A N 1
ATOM 1738 C CA . THR A 1 249 ? 7.135 -30.317 0.331 1.00 30.26 229 THR A CA 1
ATOM 1739 C C . THR A 1 249 ? 6.326 -29.157 -0.224 1.00 31.90 229 THR A C 1
ATOM 1740 O O . THR A 1 249 ? 5.177 -29.310 -0.650 1.00 36.35 229 THR A O 1
ATOM 1744 N N . HIS A 1 250 ? 6.932 -27.982 -0.176 1.00 31.98 230 HIS A N 1
ATOM 1745 C CA . HIS A 1 250 ? 6.314 -26.771 -0.689 1.00 31.89 230 HIS A CA 1
ATOM 1746 C C . HIS A 1 250 ? 7.261 -26.162 -1.713 1.00 41.65 230 HIS A C 1
AT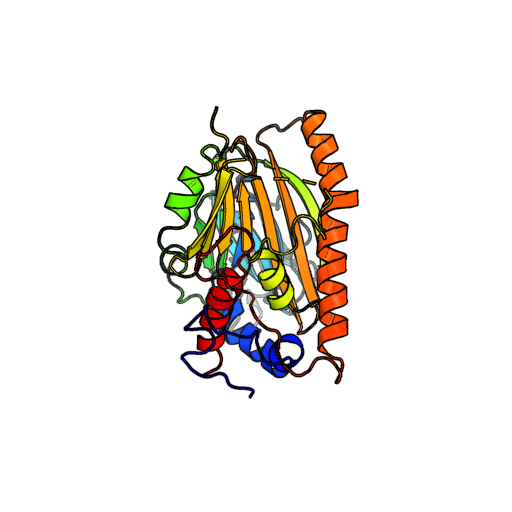OM 1747 O O . HIS A 1 250 ? 7.891 -26.901 -2.474 1.00 53.87 230 HIS A O 1
ATOM 1754 N N . GLN A 1 251 ? 7.380 -24.846 -1.770 1.00 34.93 231 GLN A N 1
ATOM 1755 C CA . GLN A 1 251 ? 8.277 -24.228 -2.739 1.00 37.70 231 GLN A CA 1
ATOM 1756 C C . GLN A 1 251 ? 9.473 -23.685 -1.971 1.00 30.09 231 GLN A C 1
ATOM 1757 O O . GLN A 1 251 ? 9.376 -22.645 -1.314 1.00 27.31 231 GLN A O 1
ATOM 1763 N N . ASN A 1 252 ? 10.589 -24.411 -2.056 1.00 30.51 232 ASN A N 1
ATOM 1764 C CA . ASN A 1 252 ? 11.844 -24.111 -1.373 1.00 26.10 232 ASN A CA 1
ATOM 1765 C C . ASN A 1 252 ? 11.746 -24.239 0.142 1.00 25.72 232 ASN A C 1
ATOM 1766 O O . ASN A 1 252 ? 12.580 -23.688 0.857 1.00 24.30 232 ASN A O 1
ATOM 1771 N N . TRP A 1 253 ? 10.739 -24.938 0.658 1.00 25.82 233 TRP A N 1
ATOM 1772 C CA . TRP A 1 253 ? 10.702 -25.251 2.079 1.00 22.80 233 TRP A CA 1
ATOM 1773 C C . TRP A 1 253 ? 9.834 -26.487 2.261 1.00 23.84 233 TRP A C 1
ATOM 1774 O O . TRP A 1 253 ? 9.055 -26.847 1.382 1.00 26.25 233 TRP A O 1
ATOM 1785 N N . THR A 1 254 ? 10.007 -27.157 3.395 1.00 24.56 234 THR A N 1
ATOM 1786 C CA . THR A 1 254 ? 9.198 -28.328 3.705 1.00 25.59 234 THR A CA 1
ATOM 1787 C C . THR A 1 254 ? 8.719 -28.240 5.144 1.00 26.28 234 THR A C 1
ATOM 1788 O O . THR A 1 254 ? 9.265 -27.497 5.960 1.00 25.64 234 THR A O 1
ATOM 1792 N N . LEU A 1 255 ? 7.706 -29.038 5.454 1.00 28.14 235 LEU A N 1
ATOM 1793 C CA . LEU A 1 255 ? 7.114 -29.060 6.782 1.00 28.13 235 LEU A CA 1
ATOM 1794 C C . LEU A 1 255 ? 6.952 -30.501 7.230 1.00 30.23 235 LEU A C 1
ATOM 1795 O O . LEU A 1 255 ? 6.295 -31.294 6.546 1.00 31.25 235 LEU A O 1
ATOM 1800 N N . GLN A 1 256 ? 7.549 -30.828 8.370 1.00 31.02 236 GLN A N 1
ATOM 1801 C CA . GLN A 1 256 ? 7.300 -32.078 9.069 1.00 33.35 236 GLN A CA 1
ATOM 1802 C C . GLN A 1 256 ? 6.262 -31.786 10.142 1.00 34.34 236 GLN A C 1
ATOM 1803 O O . GLN A 1 256 ? 6.484 -30.932 11.006 1.00 33.72 236 GLN A O 1
ATOM 1809 N N . TYR A 1 257 ? 5.121 -32.474 10.064 1.00 35.97 237 TYR A N 1
ATOM 1810 C CA . TYR A 1 257 ? 3.918 -32.098 10.794 1.00 36.82 237 TYR A CA 1
ATOM 1811 C C . TYR A 1 257 ? 3.261 -33.346 11.354 1.00 39.62 237 TYR A C 1
ATOM 1812 O O . TYR A 1 257 ? 3.277 -34.401 10.715 1.00 40.68 237 TYR A O 1
ATOM 1821 N N . GLY A 1 258 ? 2.682 -33.226 12.540 1.00 40.94 238 GLY A N 1
ATOM 1822 C CA . GLY A 1 258 ? 1.911 -34.336 13.068 1.00 43.81 238 GLY A CA 1
ATOM 1823 C C . GLY A 1 258 ? 1.391 -34.022 14.450 1.00 45.14 238 GLY A C 1
ATOM 1824 O O . GLY A 1 258 ? 1.426 -32.875 14.902 1.00 43.76 238 GLY A O 1
ATOM 1825 N N . PHE A 1 259 ? 0.921 -35.072 15.123 1.00 48.02 239 PHE A N 1
ATOM 1826 C CA . PHE A 1 259 ? 0.364 -34.969 16.465 1.00 59.44 239 PHE A CA 1
ATOM 1827 C C . PHE A 1 259 ? 1.141 -35.877 17.408 1.00 60.95 239 PHE A C 1
ATOM 1828 O O . PHE A 1 259 ? 1.286 -37.074 17.146 1.00 61.62 239 PHE A O 1
ATOM 1836 N N . ALA A 1 260 ? 1.637 -35.300 18.498 1.00 52.47 240 ALA A N 1
ATOM 1837 C CA . ALA A 1 260 ? 2.413 -36.040 19.482 1.00 57.83 240 ALA A CA 1
ATOM 1838 C C . ALA A 1 260 ? 1.502 -36.885 20.355 1.00 65.24 240 ALA A C 1
ATOM 1839 O O . ALA A 1 260 ? 0.770 -36.352 21.186 1.00 71.10 240 ALA A O 1
ATOM 1841 N N . THR A 1 274 ? -5.409 -32.157 24.812 1.00 94.02 254 THR A N 1
ATOM 1842 C CA . THR A 1 274 ? -5.963 -31.766 23.520 1.00 92.00 254 THR A CA 1
ATOM 1843 C C . THR A 1 274 ? -5.335 -32.604 22.391 1.00 89.26 254 THR A C 1
ATOM 1844 O O . THR A 1 274 ? -5.136 -33.806 22.553 1.00 94.56 254 THR A O 1
ATOM 1848 N N . ASP A 1 275 ? -5.049 -31.979 21.246 1.00 79.80 255 ASP A N 1
ATOM 1849 C CA . ASP A 1 275 ? -4.363 -32.621 20.126 1.00 74.75 255 ASP A CA 1
ATOM 1850 C C . ASP A 1 275 ? -3.080 -31.843 19.846 1.00 63.43 255 ASP A C 1
ATOM 1851 O O . ASP A 1 275 ? -3.043 -31.003 18.936 1.00 64.58 255 ASP A O 1
ATOM 1856 N N . PRO A 1 276 ? -2.016 -32.088 20.612 1.00 57.06 256 PRO A N 1
ATOM 1857 C CA . PRO A 1 276 ? -0.777 -31.309 20.438 1.00 51.45 256 PRO A CA 1
ATOM 1858 C C . PRO A 1 276 ? -0.149 -31.534 19.069 1.00 50.06 256 PRO A C 1
ATOM 1859 O O . PRO A 1 276 ? 0.140 -32.666 18.674 1.00 51.43 256 PRO A O 1
ATOM 1863 N N . GLU A 1 277 ? 0.064 -30.442 18.342 1.00 45.09 257 GLU A N 1
ATOM 1864 C CA . GLU A 1 277 ? 0.759 -30.494 17.065 1.00 38.68 257 GLU A CA 1
ATOM 1865 C C . GLU A 1 277 ? 2.248 -30.244 17.262 1.00 35.93 257 GLU A C 1
ATOM 1866 O O . GLU A 1 277 ? 2.671 -29.577 18.209 1.00 41.16 257 GLU A O 1
ATOM 1872 N N . PHE A 1 278 ? 3.045 -30.767 16.338 1.00 31.38 258 PHE A N 1
ATOM 1873 C CA . PHE A 1 278 ? 4.441 -30.365 16.222 1.00 35.62 258 PHE A CA 1
ATOM 1874 C C . PHE A 1 278 ? 4.728 -29.972 14.782 1.00 34.23 258 PHE A C 1
ATOM 1875 O O . PHE A 1 278 ? 4.110 -30.491 13.848 1.00 33.98 258 PHE A O 1
ATOM 1883 N N . HIS A 1 279 ? 5.672 -29.047 14.612 1.00 25.59 259 HIS A N 1
ATOM 1884 C CA . HIS A 1 279 ? 6.076 -28.565 13.302 1.00 23.91 259 HIS A CA 1
ATOM 1885 C C . HIS A 1 279 ? 7.590 -28.517 13.231 1.00 28.30 259 HIS A C 1
ATOM 1886 O O . HIS A 1 279 ? 8.238 -27.976 14.133 1.00 28.57 259 HIS A O 1
ATOM 1893 N N . GLY A 1 280 ? 8.141 -29.047 12.148 1.00 23.92 260 GLY A N 1
ATOM 1894 C CA . GLY A 1 280 ? 9.542 -28.844 11.831 1.00 24.42 260 GLY A CA 1
ATOM 1895 C C . GLY A 1 280 ? 9.672 -28.322 10.418 1.00 27.46 260 GLY A C 1
ATOM 1896 O O . GLY A 1 280 ? 9.384 -29.047 9.460 1.00 26.51 260 GLY A O 1
ATOM 1897 N N . PHE A 1 281 ? 10.066 -27.061 10.267 1.00 20.03 261 PHE A N 1
ATOM 1898 C CA . PHE A 1 281 ? 10.211 -26.449 8.956 1.00 19.19 261 PHE A CA 1
ATOM 1899 C C . PHE A 1 281 ? 11.679 -26.438 8.559 1.00 21.51 261 PHE A C 1
ATOM 1900 O O . PHE A 1 281 ? 12.521 -25.961 9.321 1.00 23.55 261 PHE A O 1
ATOM 1908 N N . TRP A 1 282 ? 11.975 -26.914 7.362 1.00 21.19 262 TRP A N 1
ATOM 1909 C CA . TRP A 1 282 ? 13.243 -26.605 6.720 1.00 18.67 262 TRP A CA 1
ATOM 1910 C C . TRP A 1 282 ? 12.989 -25.552 5.649 1.00 21.63 262 TRP A C 1
ATOM 1911 O O . TRP A 1 282 ? 12.010 -25.641 4.903 1.00 24.16 262 TRP A O 1
ATOM 1922 N N . THR A 1 283 ? 13.865 -24.552 5.584 1.00 18.40 263 THR A N 1
ATOM 1923 C CA . THR A 1 283 ? 13.756 -23.487 4.594 1.00 17.96 263 THR A CA 1
ATOM 1924 C C . THR A 1 283 ? 15.070 -23.310 3.848 1.00 21.83 263 THR A C 1
ATOM 1925 O O . THR A 1 283 ? 16.161 -23.417 4.426 1.00 20.99 263 THR A O 1
ATOM 1929 N N . TRP A 1 284 ? 14.943 -23.044 2.553 1.00 21.52 264 TRP A N 1
ATOM 1930 C CA . TRP A 1 284 ? 16.100 -22.853 1.648 1.00 20.97 264 TRP A CA 1
ATOM 1931 C C . TRP A 1 284 ? 16.903 -21.624 2.070 1.00 22.59 264 TRP A C 1
ATOM 1932 O O . TRP A 1 284 ? 16.306 -20.574 2.262 1.00 21.25 264 TRP A O 1
ATOM 1943 N N . PRO A 1 285 ? 18.246 -21.697 2.092 1.00 22.53 265 PRO A N 1
ATOM 1944 C CA . PRO A 1 285 ? 18.954 -22.967 1.935 1.00 19.10 265 PRO A CA 1
ATOM 1945 C C . PRO A 1 285 ? 19.135 -23.877 3.160 1.00 21.58 265 PRO A C 1
ATOM 1946 O O . PRO A 1 285 ? 19.101 -25.059 2.972 1.00 22.13 265 PRO A O 1
ATOM 1950 N N . CYS A 1 286 ? 19.277 -23.310 4.361 1.00 22.05 266 CYS A N 1
ATOM 1951 C CA . CYS A 1 286 ? 19.559 -24.165 5.513 1.00 21.43 266 CYS A CA 1
ATOM 1952 C C . CYS A 1 286 ? 19.277 -23.432 6.815 1.00 20.71 266 CYS A C 1
ATOM 1953 O O . CYS A 1 286 ? 20.195 -23.180 7.606 1.00 22.26 266 CYS A O 1
ATOM 1956 N N . THR A 1 287 ? 18.020 -23.063 7.028 1.00 19.38 267 THR A N 1
ATOM 1957 C CA . THR A 1 287 ? 17.558 -22.616 8.333 1.00 19.42 267 THR A CA 1
ATOM 1958 C C . THR A 1 287 ? 16.359 -23.469 8.689 1.00 18.98 267 THR A C 1
ATOM 1959 O O . THR A 1 287 ? 15.473 -23.659 7.853 1.00 20.84 267 THR A O 1
ATOM 1963 N N . MET A 1 288 ? 16.346 -24.007 9.901 1.00 17.60 268 MET A N 1
ATOM 1964 C CA . MET A 1 288 ? 15.263 -24.890 10.303 1.00 19.83 268 MET A CA 1
ATOM 1965 C C . MET A 1 288 ? 14.564 -24.311 11.518 1.00 20.80 268 MET A C 1
ATOM 1966 O O . MET A 1 288 ? 15.216 -23.823 12.450 1.00 23.00 268 MET A O 1
ATOM 1971 N N . PHE A 1 289 ? 13.231 -24.347 11.490 1.00 19.87 269 PHE A N 1
ATOM 1972 C CA . PHE A 1 289 ? 12.401 -23.755 12.530 1.00 19.90 269 PHE A CA 1
ATOM 1973 C C . PHE A 1 289 ? 11.562 -24.854 13.161 1.00 24.44 269 PHE A C 1
ATOM 1974 O O . PHE A 1 289 ? 10.755 -25.490 12.473 1.00 24.95 269 PHE A O 1
ATOM 1982 N N . ASN A 1 290 ? 11.721 -25.045 14.464 1.00 20.77 270 ASN A N 1
ATOM 1983 C CA . ASN A 1 290 ? 11.000 -26.072 15.198 1.00 22.87 270 ASN A CA 1
ATOM 1984 C C . ASN A 1 290 ? 9.981 -25.425 16.121 1.00 25.05 270 ASN A C 1
ATOM 1985 O O . ASN A 1 290 ? 10.324 -24.515 16.881 1.00 26.17 270 ASN A O 1
ATOM 1990 N N . VAL A 1 291 ? 8.746 -25.905 16.065 1.00 22.84 271 VAL A N 1
ATOM 1991 C CA . VAL A 1 291 ? 7.690 -25.503 16.984 1.00 25.24 271 VAL A CA 1
ATOM 1992 C C . VAL A 1 291 ? 7.186 -26.753 17.675 1.00 28.28 271 VAL A C 1
ATOM 1993 O O . VAL A 1 291 ? 6.354 -27.485 17.134 1.00 28.27 271 VAL A O 1
ATOM 1997 N N . PRO A 1 292 ? 7.691 -27.059 18.863 1.00 29.26 272 PRO A N 1
ATOM 1998 C CA . PRO A 1 292 ? 7.361 -28.324 19.522 1.00 31.66 272 PRO A CA 1
ATOM 1999 C C . PRO A 1 292 ? 5.934 -28.326 20.050 1.00 31.94 272 PRO A C 1
ATOM 2000 O O . PRO A 1 292 ? 5.254 -27.288 20.026 1.00 30.54 272 PRO A O 1
ATOM 2004 N N . PRO A 1 293 ? 5.437 -29.483 20.502 1.00 33.70 273 PRO A N 1
ATOM 2005 C CA . PRO A 1 293 ? 4.069 -29.549 21.034 1.00 40.01 273 PRO A CA 1
ATOM 2006 C C . PRO A 1 293 ? 3.805 -28.474 22.081 1.00 42.37 273 PRO A C 1
ATOM 2007 O O . PRO A 1 293 ? 4.632 -28.206 22.953 1.00 40.69 273 PRO A O 1
ATOM 2011 N N . GLY A 1 294 ? 2.628 -27.856 21.987 1.00 40.61 274 GLY A N 1
ATOM 2012 C CA . GLY A 1 294 ? 2.278 -26.710 22.786 1.00 44.21 274 GLY A CA 1
ATOM 2013 C C . GLY A 1 294 ? 2.312 -25.406 22.015 1.00 42.65 274 GLY A C 1
ATOM 2014 O O . GLY A 1 294 ? 1.543 -24.490 22.326 1.00 43.04 274 GLY A O 1
ATOM 2015 N N . SER A 1 295 ? 3.195 -25.305 21.023 1.00 38.37 275 SER A N 1
ATOM 2016 C CA . SER A 1 295 ? 3.223 -24.203 20.059 1.00 41.13 275 SER A CA 1
ATOM 2017 C C . SER A 1 295 ? 3.458 -22.841 20.705 1.00 38.05 275 SER A C 1
ATOM 2018 O O . SER A 1 295 ? 3.099 -21.812 20.125 1.00 42.94 275 SER A O 1
ATOM 2021 N N . ASN A 1 296 ? 4.083 -22.800 21.881 1.00 31.65 276 ASN A N 1
ATOM 2022 C CA . ASN A 1 296 ? 4.351 -21.548 22.583 1.00 34.62 276 ASN A CA 1
ATOM 2023 C C . ASN A 1 296 ? 5.839 -21.225 22.693 1.00 37.56 276 ASN A C 1
ATOM 2024 O O . ASN A 1 296 ? 6.200 -20.264 23.385 1.00 32.48 276 ASN A O 1
ATOM 2029 N N . PHE A 1 297 ? 6.712 -22.017 22.069 1.00 25.85 277 PHE A N 1
ATOM 2030 C CA . PHE A 1 297 ? 8.128 -21.682 22.003 1.00 26.05 277 PHE A CA 1
ATOM 2031 C C . PHE A 1 297 ? 8.693 -22.241 20.711 1.00 26.85 277 PHE A C 1
ATOM 2032 O O . PHE A 1 297 ? 8.025 -22.989 19.995 1.00 26.35 277 PHE A O 1
ATOM 2040 N N . MET A 1 298 ? 9.930 -21.855 20.403 1.00 22.32 278 MET A N 1
ATOM 2041 C CA . MET A 1 298 ? 10.582 -22.308 19.185 1.00 20.21 278 MET A CA 1
ATOM 2042 C C . MET A 1 298 ? 12.046 -22.619 19.447 1.00 22.90 278 MET A C 1
ATOM 2043 O O . MET A 1 298 ? 12.669 -22.054 20.349 1.00 23.19 278 MET A O 1
ATOM 2048 N N . THR A 1 299 ? 12.592 -23.520 18.642 1.00 21.23 279 THR A N 1
ATOM 2049 C CA . THR A 1 299 ? 14.035 -23.601 18.478 1.00 22.74 279 THR A CA 1
ATOM 2050 C C . THR A 1 299 ? 14.340 -23.422 17.002 1.00 20.48 279 THR A C 1
ATOM 2051 O O . THR A 1 299 ? 13.538 -23.794 16.141 1.00 25.05 279 THR A O 1
ATOM 2055 N N . VAL A 1 300 ? 15.495 -22.837 16.708 1.00 21.26 280 VAL A N 1
ATOM 2056 C CA . VAL A 1 300 ? 15.845 -22.524 15.328 1.00 19.04 280 VAL A CA 1
ATOM 2057 C C . VAL A 1 300 ? 17.297 -22.907 15.113 1.00 18.89 280 VAL A C 1
ATOM 2058 O O . VAL A 1 300 ? 18.160 -22.568 15.933 1.00 21.13 280 VAL A O 1
ATOM 2062 N N . ILE A 1 301 ? 17.557 -23.635 14.030 1.00 18.76 281 ILE A N 1
ATOM 2063 C CA . ILE A 1 301 ? 18.906 -24.032 13.645 1.00 20.14 281 ILE A CA 1
ATOM 2064 C C . ILE A 1 301 ? 19.335 -23.132 12.499 1.00 20.56 281 ILE A C 1
ATOM 2065 O O . ILE A 1 301 ? 18.692 -23.122 11.442 1.00 20.51 281 ILE A O 1
ATOM 2070 N N . TYR A 1 302 ? 20.398 -22.357 12.716 1.00 19.10 282 TYR A N 1
ATOM 2071 C CA . TYR A 1 302 ? 20.990 -21.504 11.687 1.00 18.51 282 TYR A CA 1
ATOM 2072 C C . TYR A 1 302 ? 22.298 -22.148 11.246 1.00 21.87 282 TYR A C 1
ATOM 2073 O O . TYR A 1 302 ? 23.161 -22.416 12.083 1.00 23.14 282 TYR A O 1
ATOM 2082 N N . GLU A 1 303 ? 22.448 -22.401 9.954 1.00 19.05 283 GLU A N 1
ATOM 2083 C CA . GLU A 1 303 ? 23.691 -22.947 9.405 1.00 18.39 283 GLU A CA 1
ATOM 2084 C C . GLU A 1 303 ? 24.403 -21.860 8.620 1.00 20.54 283 GLU A C 1
ATOM 2085 O O . GLU A 1 303 ? 23.846 -21.333 7.651 1.00 23.16 283 GLU A O 1
ATOM 2091 N N . PHE A 1 304 ? 25.650 -21.562 8.999 1.00 18.55 284 PHE A N 1
ATOM 2092 C CA . PHE A 1 304 ? 26.460 -20.542 8.334 1.00 18.15 284 PHE A CA 1
ATOM 2093 C C . PHE A 1 304 ? 27.699 -21.240 7.779 1.00 18.37 284 PHE A C 1
ATOM 2094 O O . PHE A 1 304 ? 28.717 -21.351 8.477 1.00 18.91 284 PHE A O 1
ATOM 2102 N N . PRO A 1 305 ? 27.651 -21.726 6.536 1.00 19.73 285 PRO A N 1
ATOM 2103 C CA . PRO A 1 305 ? 28.770 -22.521 6.002 1.00 18.44 285 PRO A CA 1
ATOM 2104 C C . PRO A 1 305 ? 30.078 -21.745 6.003 1.00 21.75 285 PRO A C 1
ATOM 2105 O O . PRO A 1 305 ? 3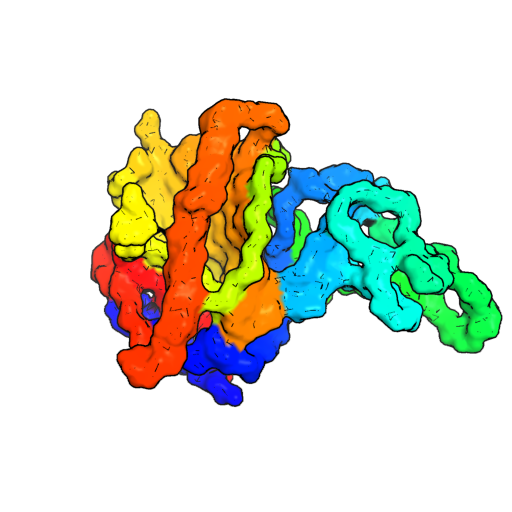0.113 -20.529 5.776 1.00 21.17 285 PRO A O 1
ATOM 2109 N N . VAL A 1 306 ? 31.162 -22.472 6.263 1.00 19.55 286 VAL A N 1
ATOM 2110 C CA . VAL A 1 306 ? 32.512 -21.922 6.317 1.00 20.23 286 VAL A CA 1
ATOM 2111 C C . VAL A 1 306 ? 33.361 -22.435 5.164 1.00 23.38 286 VAL A C 1
ATOM 2112 O O . VAL A 1 306 ? 34.001 -21.653 4.459 1.00 25.06 286 VAL A O 1
ATOM 2116 N N . ASP A 1 307 ? 33.391 -23.752 4.966 1.00 21.06 287 ASP A N 1
ATOM 2117 C CA . ASP A 1 307 ? 34.039 -24.345 3.806 1.00 20.90 287 ASP A CA 1
ATOM 2118 C C . ASP A 1 307 ? 33.418 -25.717 3.580 1.00 20.72 287 ASP A C 1
ATOM 2119 O O . ASP A 1 307 ? 32.414 -26.070 4.211 1.00 21.16 287 ASP A O 1
ATOM 2124 N N . ALA A 1 308 ? 34.024 -26.491 2.675 1.00 23.52 288 ALA A N 1
ATOM 2125 C CA . ALA A 1 308 ? 33.397 -27.733 2.244 1.00 24.17 288 ALA A CA 1
ATOM 2126 C C . ALA A 1 308 ? 33.128 -28.664 3.416 1.00 28.35 288 ALA A C 1
ATOM 2127 O O . ALA A 1 308 ? 32.124 -29.379 3.412 1.00 26.30 288 ALA A O 1
ATOM 2129 N N . GLU A 1 309 ? 33.988 -28.666 4.437 1.00 22.05 289 GLU A N 1
ATOM 2130 C CA . GLU A 1 309 ? 33.791 -29.595 5.543 1.00 25.02 289 GLU A CA 1
ATOM 2131 C C . GLU A 1 309 ? 33.610 -28.899 6.888 1.00 23.73 289 GLU A C 1
ATOM 2132 O O . GLU A 1 309 ? 33.879 -29.491 7.938 1.00 25.14 289 GLU A O 1
ATOM 2138 N N . THR A 1 310 ? 33.116 -27.661 6.882 1.00 20.97 290 THR A N 1
ATOM 2139 C CA . THR A 1 310 ? 32.968 -26.899 8.112 1.00 21.08 290 THR A CA 1
ATOM 2140 C C . THR A 1 310 ? 31.732 -26.017 8.006 1.00 19.88 290 THR A C 1
ATOM 2141 O O . THR A 1 310 ? 31.569 -25.297 7.015 1.00 20.46 290 THR A O 1
ATOM 2145 N N . THR A 1 311 ? 30.884 -26.057 9.034 1.00 17.36 291 THR A N 1
ATOM 2146 C CA . THR A 1 311 ? 29.675 -25.242 9.087 1.00 17.76 291 THR A CA 1
ATOM 2147 C C . THR A 1 311 ? 29.536 -24.673 10.490 1.00 19.75 291 THR A C 1
ATOM 2148 O O . THR A 1 311 ? 29.528 -25.431 11.460 1.00 24.00 291 THR A O 1
ATOM 2152 N N . LEU A 1 312 ? 29.408 -23.352 10.603 1.00 17.47 292 LEU A N 1
ATOM 2153 C CA . LEU A 1 312 ? 29.105 -22.748 11.892 1.00 17.15 292 LEU A CA 1
ATOM 2154 C C . LEU A 1 312 ? 27.603 -22.854 12.126 1.00 18.70 292 LEU A C 1
ATOM 2155 O O . LEU A 1 312 ? 26.808 -22.465 11.264 1.00 21.31 292 LEU A O 1
ATOM 2160 N N . GLN A 1 313 ? 27.212 -23.405 13.270 1.00 17.54 293 GLN A N 1
ATOM 2161 C CA . GLN A 1 313 ? 25.804 -23.535 13.621 1.00 17.35 293 GLN A CA 1
ATOM 2162 C C . GLN A 1 313 ? 25.485 -22.667 14.828 1.00 22.21 293 GLN A C 1
ATOM 2163 O O . GLN A 1 313 ? 26.247 -22.639 15.802 1.00 20.63 293 GLN A O 1
ATOM 2169 N N . HIS A 1 314 ? 24.348 -21.980 14.760 1.00 17.52 294 HIS A N 1
ATOM 2170 C CA . HIS A 1 314 ? 23.664 -21.444 15.933 1.00 20.06 294 HIS A CA 1
ATOM 2171 C C . HIS A 1 314 ? 22.433 -22.297 16.184 1.00 19.83 294 HIS A C 1
ATOM 2172 O O . HIS A 1 314 ? 21.627 -22.494 15.273 1.00 20.98 294 HIS A O 1
ATOM 2179 N N . TYR A 1 315 ? 22.291 -22.807 17.399 1.00 18.64 295 TYR A N 1
ATOM 2180 C CA . TYR A 1 315 ? 21.061 -23.471 17.830 1.00 18.10 295 TYR A CA 1
ATOM 2181 C C . TYR A 1 315 ? 20.450 -22.557 18.872 1.00 23.37 295 TYR A C 1
ATOM 2182 O O . TYR A 1 315 ? 20.991 -22.433 19.974 1.00 20.30 295 TYR A O 1
ATOM 2191 N N . ASP A 1 316 ? 19.362 -21.879 18.507 1.00 20.30 296 ASP A N 1
ATOM 2192 C CA . ASP A 1 316 ? 18.736 -20.861 19.338 1.00 20.75 296 ASP A CA 1
ATOM 2193 C C . ASP A 1 316 ? 17.458 -21.419 19.944 1.00 21.46 296 ASP A C 1
ATOM 2194 O O . ASP A 1 316 ? 16.672 -22.076 19.255 1.00 22.18 296 ASP A O 1
ATOM 2199 N N . ILE A 1 317 ? 17.253 -21.147 21.225 1.00 19.84 297 ILE A N 1
ATOM 2200 C CA . ILE A 1 317 ? 16.046 -21.546 21.934 1.00 19.70 297 ILE A CA 1
ATOM 2201 C C . ILE A 1 317 ? 15.317 -20.280 22.366 1.00 21.73 297 ILE A C 1
ATOM 2202 O O . ILE A 1 317 ? 15.916 -19.402 22.998 1.00 22.49 297 ILE A O 1
ATOM 2207 N N . TYR A 1 318 ? 14.031 -20.185 22.025 1.00 22.15 298 TYR A N 1
ATOM 2208 C CA . TYR A 1 318 ? 13.239 -18.977 22.244 1.00 23.44 298 TYR A CA 1
ATOM 2209 C C . TYR A 1 318 ? 12.029 -19.301 23.102 1.00 21.80 298 TYR A C 1
ATOM 2210 O O . TYR A 1 318 ? 11.285 -20.234 22.791 1.00 25.54 298 TYR A O 1
ATOM 2219 N N . PHE A 1 319 ? 11.832 -18.523 24.169 1.00 24.05 299 PHE A N 1
ATOM 2220 C CA . PHE A 1 319 ? 10.630 -18.582 24.992 1.00 24.52 299 PHE A CA 1
ATOM 2221 C C . PHE A 1 319 ? 10.063 -17.176 25.117 1.00 24.53 299 PHE A C 1
ATOM 2222 O O . PHE A 1 319 ? 10.778 -16.182 24.966 1.00 26.68 299 PHE A O 1
ATOM 2230 N N . THR A 1 320 ? 8.768 -17.088 25.427 1.00 28.92 300 THR A N 1
ATOM 2231 C CA . THR A 1 320 ? 8.173 -15.774 25.629 1.00 28.90 300 THR A CA 1
ATOM 2232 C C . THR A 1 320 ? 8.493 -15.191 27.002 1.00 32.53 300 THR A C 1
ATOM 2233 O O . THR A 1 320 ? 8.463 -13.964 27.153 1.00 38.75 300 THR A O 1
ATOM 2237 N N . ASN A 1 321 ? 8.801 -16.036 27.991 1.00 30.57 301 ASN A N 1
ATOM 2238 C CA . ASN A 1 321 ? 9.164 -15.558 29.323 1.00 35.29 301 ASN A CA 1
ATOM 2239 C C . ASN A 1 321 ? 10.524 -14.891 29.278 1.00 40.20 301 ASN A C 1
ATOM 2240 O O . ASN A 1 321 ? 11.448 -15.383 28.627 1.00 40.42 301 ASN A O 1
ATOM 2245 N N . GLU A 1 322 ? 10.674 -13.796 30.017 1.00 47.40 302 GLU A N 1
ATOM 2246 C CA . GLU A 1 322 ? 12.026 -13.277 30.141 1.00 58.63 302 GLU A CA 1
ATOM 2247 C C . GLU A 1 322 ? 12.719 -13.858 31.371 1.00 54.88 302 GLU A C 1
ATOM 2248 O O . GLU A 1 322 ? 13.955 -13.975 31.389 1.00 64.89 302 GLU A O 1
ATOM 2254 N N . GLU A 1 323 ? 11.945 -14.275 32.378 1.00 39.24 303 GLU A N 1
ATOM 2255 C CA . GLU A 1 323 ? 12.457 -15.047 33.505 1.00 33.50 303 GLU A CA 1
ATOM 2256 C C . GLU A 1 323 ? 12.037 -16.500 33.328 1.00 31.60 303 GLU A C 1
ATOM 2257 O O . GLU A 1 323 ? 10.845 -16.814 33.395 1.00 31.78 303 GLU A O 1
ATOM 2263 N N . LEU A 1 324 ? 13.013 -17.382 33.137 1.00 29.65 304 LEU A N 1
ATOM 2264 C CA . LEU A 1 324 ? 12.720 -18.759 32.746 1.00 28.78 304 LEU A CA 1
ATOM 2265 C C . LEU A 1 324 ? 12.141 -19.590 33.885 1.00 27.48 304 LEU A C 1
ATOM 2266 O O . LEU A 1 324 ? 12.524 -19.453 35.053 1.00 29.90 304 LEU A O 1
ATOM 2271 N N . THR A 1 325 ? 11.212 -20.473 33.530 1.00 27.09 305 THR A N 1
ATOM 2272 C CA . THR A 1 325 ? 10.724 -21.495 34.441 1.00 27.73 305 THR A CA 1
ATOM 2273 C C . THR A 1 325 ? 11.751 -22.616 34.560 1.00 27.28 305 THR A C 1
ATOM 2274 O O . THR A 1 325 ? 12.652 -22.754 33.725 1.00 26.09 305 THR A O 1
ATOM 2278 N N . GLN A 1 326 ? 11.585 -23.451 35.591 1.00 27.19 306 GLN A N 1
ATOM 2279 C CA . GLN A 1 326 ? 12.507 -24.573 35.766 1.00 27.39 306 GLN A CA 1
ATOM 2280 C C . GLN A 1 326 ? 12.415 -25.551 34.604 1.00 29.29 306 GLN A C 1
ATOM 2281 O O . GLN A 1 326 ? 13.435 -26.106 34.168 1.00 29.42 306 GLN A O 1
ATOM 2287 N N . ASP A 1 327 ? 11.197 -25.796 34.105 1.00 28.85 307 ASP A N 1
ATOM 2288 C CA . ASP A 1 327 ? 11.040 -26.622 32.911 1.00 28.48 307 ASP A CA 1
ATOM 2289 C C . ASP A 1 327 ? 11.874 -26.076 31.761 1.00 27.96 307 ASP A C 1
ATOM 2290 O O . ASP A 1 327 ? 12.505 -26.839 31.019 1.00 29.85 307 ASP A O 1
ATOM 2295 N N . GLN A 1 328 ? 11.877 -24.754 31.590 1.00 28.08 308 GLN A N 1
ATOM 2296 C CA . GLN A 1 328 ? 12.635 -24.161 30.493 1.00 26.62 308 GLN A CA 1
ATOM 2297 C C . GLN A 1 328 ? 14.136 -24.293 30.721 1.00 28.65 308 GLN A C 1
ATOM 2298 O O . GLN A 1 328 ? 14.881 -24.641 29.795 1.00 26.93 308 GLN A O 1
ATOM 2304 N N . LYS A 1 329 ? 14.599 -24.035 31.946 1.00 28.58 309 LYS A N 1
ATOM 2305 C CA . LYS A 1 329 ? 16.019 -24.219 32.241 1.00 29.08 309 LYS A CA 1
ATOM 2306 C C . LYS A 1 329 ? 16.454 -25.659 32.015 1.00 27.64 309 LYS A C 1
ATOM 2307 O O . LYS A 1 329 ? 17.528 -25.908 31.453 1.00 27.68 309 LYS A O 1
ATOM 2313 N N . ASP A 1 330 ? 15.653 -26.625 32.472 1.00 28.30 310 ASP A N 1
ATOM 2314 C CA . ASP A 1 330 ? 16.006 -28.029 32.270 1.00 32.54 310 ASP A CA 1
ATOM 2315 C C . ASP A 1 330 ? 16.038 -28.380 30.790 1.00 32.87 310 ASP A C 1
ATOM 2316 O O . ASP A 1 330 ? 16.903 -29.145 30.340 1.00 29.36 310 ASP A O 1
ATOM 2321 N N . LEU A 1 331 ? 15.074 -27.864 30.028 1.00 31.72 311 LEU A N 1
ATOM 2322 C CA . LEU A 1 331 ? 15.043 -28.122 28.595 1.00 30.24 311 LEU A CA 1
ATOM 2323 C C . LEU A 1 331 ? 16.320 -27.626 27.941 1.00 28.52 311 LEU A C 1
ATOM 2324 O O . LEU A 1 331 ? 16.923 -28.323 27.115 1.00 31.16 311 LEU A O 1
ATOM 2329 N N . ILE A 1 332 ? 16.757 -26.421 28.314 1.00 27.43 312 ILE A N 1
ATOM 2330 C CA . ILE A 1 332 ? 18.008 -25.886 27.784 1.00 27.60 312 ILE A CA 1
ATOM 2331 C C . ILE A 1 332 ? 19.165 -26.826 28.105 1.00 30.21 312 ILE A C 1
ATOM 2332 O O . ILE A 1 332 ? 19.993 -27.136 27.238 1.00 27.47 312 ILE A O 1
ATOM 2337 N N . GLU A 1 333 ? 19.225 -27.326 29.344 1.00 27.99 313 GLU A N 1
ATOM 2338 C CA . GLU A 1 333 ? 20.335 -28.208 29.702 1.00 28.50 313 GLU A CA 1
ATOM 2339 C C . GLU A 1 333 ? 20.246 -29.551 28.988 1.00 29.04 313 GLU A C 1
ATOM 2340 O O . GLU A 1 333 ? 21.278 -30.148 28.667 1.00 31.25 313 GLU A O 1
ATOM 2346 N N . TRP A 1 334 ? 19.034 -30.028 28.721 1.00 30.39 314 TRP A N 1
ATOM 2347 C CA . TRP A 1 334 ? 18.861 -31.277 27.984 1.00 29.82 314 TRP A CA 1
ATOM 2348 C C . TRP A 1 334 ? 19.290 -31.119 26.532 1.00 34.93 314 TRP A C 1
ATOM 2349 O O . TRP A 1 334 ? 20.024 -31.961 25.995 1.00 34.83 314 TRP A O 1
ATOM 2360 N N . TYR A 1 335 ? 18.848 -30.038 25.876 1.00 30.06 315 TYR A N 1
ATOM 2361 C CA . TYR A 1 335 ? 19.340 -29.757 24.531 1.00 32.25 315 TYR A CA 1
ATOM 2362 C C . TYR A 1 335 ? 20.859 -29.667 24.536 1.00 32.12 315 TYR A C 1
ATOM 2363 O O . TYR A 1 335 ? 21.528 -30.215 23.651 1.00 36.31 315 TYR A O 1
ATOM 2372 N N . ARG A 1 336 ? 21.425 -29.024 25.561 1.00 32.89 316 ARG A N 1
ATOM 2373 C CA . ARG A 1 336 ? 22.866 -28.790 25.592 1.00 36.20 316 ARG A CA 1
ATOM 2374 C C . ARG A 1 336 ? 23.653 -30.077 25.809 1.00 45.23 316 ARG A C 1
ATOM 2375 O O . ARG A 1 336 ? 24.645 -30.330 25.119 1.00 47.73 316 ARG A O 1
ATOM 2383 N N . ASN A 1 337 ? 23.255 -30.884 26.789 1.00 38.63 317 ASN A N 1
ATOM 2384 C CA . ASN A 1 337 ? 24.061 -32.031 27.188 1.00 41.79 317 ASN A CA 1
ATOM 2385 C C . ASN A 1 337 ? 23.702 -33.316 26.465 1.00 39.24 317 ASN A C 1
ATOM 2386 O O . ASN A 1 337 ? 24.552 -34.209 26.374 1.00 40.93 317 ASN A O 1
ATOM 2391 N N . VAL A 1 338 ? 22.474 -33.456 25.972 1.00 38.55 318 VAL A N 1
ATOM 2392 C CA . VAL A 1 338 ? 22.062 -34.735 25.398 1.00 43.24 318 VAL A CA 1
ATOM 2393 C C . VAL A 1 338 ? 21.671 -34.573 23.935 1.00 47.72 318 VAL A C 1
ATOM 2394 O O . VAL A 1 338 ? 22.334 -35.125 23.052 1.00 47.47 318 VAL A O 1
ATOM 2398 N N . PHE A 1 339 ? 20.607 -33.809 23.658 1.00 38.54 319 PHE A N 1
ATOM 2399 C CA . PHE A 1 339 ? 20.005 -33.861 22.328 1.00 41.58 319 PHE A CA 1
ATOM 2400 C C . PHE A 1 339 ? 20.956 -33.347 21.256 1.00 41.73 319 PHE A C 1
ATOM 2401 O O . PHE A 1 339 ? 21.131 -33.992 20.218 1.00 42.25 319 PHE A O 1
ATOM 2409 N N . ARG A 1 340 ? 21.563 -32.179 21.472 1.00 37.07 320 ARG A N 1
ATOM 2410 C CA . ARG A 1 340 ? 22.426 -31.634 20.430 1.00 36.08 320 ARG A CA 1
ATOM 2411 C C . ARG A 1 340 ? 23.723 -32.428 20.264 1.00 37.25 320 ARG A C 1
ATOM 2412 O O . ARG A 1 340 ? 24.149 -32.640 19.123 1.00 40.91 320 ARG A O 1
ATOM 2420 N N . PRO A 1 341 ? 24.397 -32.864 21.337 1.00 39.14 321 PRO A N 1
ATOM 2421 C CA . PRO A 1 341 ? 25.574 -33.729 21.132 1.00 38.87 321 PRO A CA 1
ATOM 2422 C C . PRO A 1 341 ? 25.282 -34.987 20.338 1.00 39.32 321 PRO A C 1
ATOM 2423 O O . PRO A 1 341 ? 26.154 -35.426 19.578 1.00 40.27 321 PRO A O 1
ATOM 2427 N N . GLU A 1 342 ? 24.095 -35.584 20.482 1.00 39.93 322 GLU A N 1
ATOM 2428 C CA . GLU A 1 342 ? 23.729 -36.700 19.614 1.00 46.87 322 GLU A CA 1
ATOM 2429 C C . GLU A 1 342 ? 23.738 -36.272 18.152 1.00 39.65 322 GLU A C 1
ATOM 2430 O O . GLU A 1 342 ? 24.403 -36.892 17.316 1.00 37.27 322 GLU A O 1
ATOM 2436 N N . ASP A 1 343 ? 23.018 -35.194 17.828 1.00 39.15 323 ASP A N 1
ATOM 2437 C CA . ASP A 1 343 ? 22.909 -34.799 16.427 1.00 40.05 323 ASP A CA 1
ATOM 2438 C C . ASP A 1 343 ? 24.250 -34.345 15.857 1.00 34.65 323 ASP A C 1
ATOM 2439 O O . ASP A 1 343 ? 24.522 -34.563 14.671 1.00 34.13 323 ASP A O 1
ATOM 2444 N N . LEU A 1 344 ? 25.103 -33.732 16.674 1.00 27.89 324 LEU A N 1
ATOM 2445 C CA . LEU A 1 344 ? 26.405 -33.307 16.166 1.00 30.71 324 LEU A CA 1
ATOM 2446 C C . LEU A 1 344 ? 27.343 -34.492 15.962 1.00 32.87 324 LEU A C 1
ATOM 2447 O O . LEU A 1 344 ? 28.098 -34.533 14.983 1.00 33.85 324 LEU A O 1
ATOM 2452 N N . ASN A 1 345 ? 27.340 -35.447 16.890 1.00 29.34 325 ASN A N 1
ATOM 2453 C CA . ASN A 1 345 ? 28.169 -36.635 16.703 1.00 27.83 325 ASN A CA 1
ATOM 2454 C C . ASN A 1 345 ? 27.798 -37.357 15.420 1.00 26.01 325 ASN A C 1
ATOM 2455 O O . ASN A 1 345 ? 28.677 -37.863 14.710 1.00 27.05 325 ASN A O 1
ATOM 2460 N N . LEU A 1 346 ? 26.499 -37.387 15.090 1.00 26.89 326 LEU A N 1
ATOM 2461 C CA . LEU A 1 346 ? 26.046 -38.073 13.882 1.00 27.41 326 LEU A CA 1
ATOM 2462 C C . LEU A 1 346 ? 26.651 -37.445 12.633 1.00 25.47 326 LEU A C 1
ATOM 2463 O O . LEU A 1 346 ? 27.263 -38.140 11.816 1.00 24.69 326 LEU A O 1
ATOM 2468 N N . VAL A 1 347 ? 26.494 -36.125 12.466 1.00 26.54 327 VAL A N 1
ATOM 2469 C CA . VAL A 1 347 ? 26.945 -35.496 11.226 1.00 24.58 327 VAL A CA 1
ATOM 2470 C C . VAL A 1 347 ? 28.466 -35.499 11.145 1.00 24.06 327 VAL A C 1
ATOM 2471 O O . VAL A 1 347 ? 29.034 -35.597 10.049 1.00 24.87 327 VAL A O 1
ATOM 2475 N N . GLU A 1 348 ? 29.154 -35.419 12.285 1.00 23.64 328 GLU A N 1
ATOM 2476 C CA . GLU A 1 348 ? 30.610 -35.450 12.233 1.00 24.69 328 GLU A CA 1
ATOM 2477 C C . GLU A 1 348 ? 31.110 -36.822 11.796 1.00 24.34 328 GLU A C 1
ATOM 2478 O O . GLU A 1 348 ? 32.075 -36.922 11.032 1.00 22.48 328 GLU A O 1
ATOM 2484 N N . SER A 1 349 ? 30.445 -37.883 12.247 1.00 23.81 329 SER A N 1
ATOM 2485 C CA . SER A 1 349 ? 30.862 -39.229 11.871 1.00 23.80 329 SER A CA 1
ATOM 2486 C C . SER A 1 349 ? 30.543 -39.508 10.410 1.00 23.19 329 SER A C 1
ATOM 2487 O O . SER A 1 349 ? 31.342 -40.130 9.697 1.00 23.20 329 SER A O 1
ATOM 2490 N N . VAL A 1 350 ? 29.380 -39.050 9.948 1.00 23.26 330 VAL A N 1
ATOM 2491 C CA . VAL A 1 350 ? 29.010 -39.192 8.544 1.00 22.70 330 VAL A CA 1
ATOM 2492 C C . VAL A 1 350 ? 30.011 -38.469 7.643 1.00 21.73 330 VAL A C 1
ATOM 2493 O O . VAL A 1 350 ? 30.428 -39.000 6.607 1.00 21.54 330 VAL A O 1
ATOM 2497 N N . GLN A 1 351 ? 30.421 -37.251 8.020 1.00 21.56 331 GLN A N 1
ATOM 2498 C CA . GLN A 1 351 ? 31.375 -36.522 7.184 1.00 21.51 331 GLN A CA 1
ATOM 2499 C C . GLN A 1 351 ? 32.693 -37.278 7.058 1.00 21.46 331 GLN A C 1
ATOM 2500 O O . GLN A 1 351 ? 33.302 -37.297 5.981 1.00 21.94 331 GLN A O 1
ATOM 2506 N N . ARG A 1 352 ? 33.149 -37.903 8.148 1.00 21.14 332 ARG A N 1
ATOM 2507 C CA . ARG A 1 352 ? 34.341 -38.748 8.071 1.00 20.43 332 ARG A CA 1
ATOM 2508 C C . ARG A 1 352 ? 34.095 -39.984 7.220 1.00 25.67 332 ARG A C 1
ATOM 2509 O O . ARG A 1 352 ? 34.949 -40.370 6.413 1.00 23.36 332 ARG A O 1
ATOM 2517 N N . GLY A 1 353 ? 32.945 -40.630 7.404 1.00 20.84 333 GLY A N 1
ATOM 2518 C CA . GLY A 1 353 ? 32.705 -41.907 6.750 1.00 20.75 333 GLY A CA 1
ATOM 2519 C C . GLY A 1 353 ? 32.477 -41.782 5.258 1.00 23.77 333 GLY A C 1
ATOM 2520 O O . GLY A 1 353 ? 32.864 -42.676 4.490 1.00 25.57 333 GLY A O 1
ATOM 2521 N N . LEU A 1 354 ? 31.868 -40.685 4.813 1.00 24.62 334 LEU A N 1
ATOM 2522 C CA . LEU A 1 354 ? 31.554 -40.611 3.393 1.00 28.78 334 LEU A CA 1
ATOM 2523 C C . LEU A 1 354 ? 32.812 -40.455 2.544 1.00 31.35 334 LEU A C 1
ATOM 2524 O O . LEU A 1 354 ? 32.769 -40.754 1.349 1.00 31.90 334 LEU A O 1
ATOM 2529 N N . LYS A 1 355 ? 33.938 -40.040 3.136 1.00 22.57 335 LYS A N 1
ATOM 2530 C CA . LYS A 1 355 ? 35.200 -39.964 2.401 1.00 24.39 335 LYS A CA 1
ATOM 2531 C C . LYS A 1 355 ? 35.854 -41.325 2.164 1.00 29.46 335 LYS A C 1
ATOM 2532 O O . LYS A 1 355 ? 36.786 -41.410 1.361 1.00 30.80 335 LYS A O 1
ATOM 2538 N N . SER A 1 356 ? 35.427 -42.377 2.851 1.00 22.72 336 SER A N 1
ATOM 2539 C CA . SER A 1 356 ? 36.065 -43.676 2.688 1.00 25.58 336 SER A CA 1
ATOM 2540 C C . SER A 1 356 ? 35.792 -44.263 1.308 1.00 27.16 336 SER A C 1
ATOM 2541 O O . SER A 1 356 ? 34.679 -44.176 0.793 1.00 23.39 336 SER A O 1
ATOM 2544 N N . ARG A 1 357 ? 36.802 -44.918 0.719 1.00 23.78 337 ARG A N 1
ATOM 2545 C CA . ARG A 1 357 ? 36.519 -45.646 -0.513 1.00 23.85 337 ARG A CA 1
ATOM 2546 C C . ARG A 1 357 ? 35.567 -46.817 -0.289 1.00 25.69 337 ARG A C 1
ATOM 2547 O O . ARG A 1 357 ? 35.052 -47.372 -1.266 1.00 29.81 337 ARG A O 1
ATOM 2555 N N . GLY A 1 358 ? 35.321 -47.204 0.966 1.00 26.15 338 GLY A N 1
ATOM 2556 C CA . GLY A 1 358 ? 34.333 -48.228 1.251 1.00 27.12 338 GLY A CA 1
ATOM 2557 C C . GLY A 1 358 ? 32.909 -47.731 1.298 1.00 27.87 338 GLY A C 1
ATOM 2558 O O . GLY A 1 358 ? 31.986 -48.548 1.398 1.00 29.14 338 GLY A O 1
ATOM 2559 N N . TYR A 1 359 ? 32.723 -46.412 1.240 1.00 24.42 339 TYR A N 1
ATOM 2560 C CA . TYR A 1 359 ? 31.419 -45.801 1.037 1.00 23.87 339 TYR A CA 1
ATOM 2561 C C . TYR A 1 359 ? 31.278 -45.564 -0.459 1.00 30.03 339 TYR A C 1
ATOM 2562 O O . TYR A 1 359 ? 31.949 -44.697 -1.030 1.00 28.75 339 TYR A O 1
ATOM 2571 N N . ARG A 1 360 ? 30.417 -46.347 -1.099 1.00 27.49 340 ARG A N 1
ATOM 2572 C CA . ARG A 1 360 ? 30.494 -46.532 -2.546 1.00 28.86 340 ARG A CA 1
ATOM 2573 C C . ARG A 1 360 ? 29.715 -45.430 -3.264 1.00 33.58 340 ARG A C 1
ATOM 2574 O O . ARG A 1 360 ? 28.689 -45.652 -3.910 1.00 38.34 340 ARG A O 1
ATOM 2582 N N . GLY A 1 361 ? 30.237 -44.209 -3.132 1.00 32.88 341 GLY A N 1
ATOM 2583 C CA . GLY A 1 361 ? 29.739 -43.075 -3.884 1.00 30.42 341 GLY A CA 1
ATOM 2584 C C . GLY A 1 361 ? 28.572 -42.343 -3.249 1.00 33.91 341 GLY A C 1
ATOM 2585 O O . GLY A 1 361 ? 28.698 -41.179 -2.855 1.00 32.90 341 GLY A O 1
ATOM 2586 N N . GLN A 1 362 ? 27.428 -43.018 -3.158 1.00 32.34 342 GLN A N 1
ATOM 2587 C CA . GLN A 1 362 ? 26.166 -42.405 -2.765 1.00 32.15 342 GLN A CA 1
ATOM 2588 C C . GLN A 1 362 ? 25.451 -43.331 -1.791 1.00 34.18 342 GLN A C 1
ATOM 2589 O O . GLN A 1 362 ? 25.789 -44.510 -1.667 1.00 31.72 342 GLN A O 1
ATOM 2595 N N . GLY A 1 363 ? 24.448 -42.789 -1.107 1.00 30.53 343 GLY A N 1
ATOM 2596 C CA . GLY A 1 363 ? 23.662 -43.550 -0.154 1.00 26.94 343 GLY A CA 1
ATOM 2597 C C . GLY A 1 363 ? 22.211 -43.607 -0.590 1.00 28.16 343 GLY A C 1
ATOM 2598 O O . GLY A 1 363 ? 21.692 -42.665 -1.188 1.00 32.34 343 GLY A O 1
ATOM 2599 N N . ARG A 1 364 ? 21.556 -44.726 -0.289 1.00 33.44 344 ARG A N 1
ATOM 2600 C CA . ARG A 1 364 ? 20.166 -44.899 -0.692 1.00 33.62 344 ARG A CA 1
ATOM 2601 C C . ARG A 1 364 ? 19.247 -44.083 0.214 1.00 36.49 344 ARG A C 1
ATOM 2602 O O . ARG A 1 364 ? 19.330 -44.168 1.445 1.00 31.20 344 ARG A O 1
ATOM 2610 N N . ILE A 1 365 ? 18.384 -43.278 -0.399 1.00 30.91 345 ILE A N 1
ATOM 2611 C CA . ILE A 1 365 ? 17.364 -42.541 0.334 1.00 31.45 345 ILE A CA 1
ATOM 2612 C C . ILE A 1 365 ? 16.186 -43.475 0.565 1.00 33.69 345 ILE A C 1
ATOM 2613 O O . ILE A 1 365 ? 15.544 -43.935 -0.389 1.00 36.21 345 ILE A O 1
ATOM 2618 N N . MET A 1 366 ? 15.920 -43.789 1.829 1.00 32.88 346 MET A N 1
ATOM 2619 C CA . MET A 1 366 ? 14.983 -44.862 2.157 1.00 34.60 346 MET A CA 1
ATOM 2620 C C . MET A 1 366 ? 13.567 -44.295 2.205 1.00 38.04 346 MET A C 1
ATOM 2621 O O . MET A 1 366 ? 12.962 -44.099 3.261 1.00 37.29 346 MET A O 1
ATOM 2626 N N . THR A 1 367 ? 13.053 -44.020 1.010 1.00 38.67 347 THR A N 1
ATOM 2627 C CA . THR A 1 367 ? 11.677 -43.579 0.842 1.00 41.54 347 THR A CA 1
ATOM 2628 C C . THR A 1 367 ? 10.748 -44.781 0.761 1.00 40.13 347 THR A C 1
ATOM 2629 O O . THR A 1 367 ? 11.059 -45.773 0.102 1.00 41.64 347 THR A O 1
ATOM 2633 N N . ASP A 1 368 ? 9.638 -44.700 1.480 1.00 42.84 348 ASP A N 1
ATOM 2634 C CA . ASP A 1 368 ? 8.632 -45.782 1.373 1.00 48.65 348 ASP A CA 1
ATOM 2635 C C . ASP A 1 368 ? 7.458 -45.251 0.543 1.00 53.71 348 ASP A C 1
ATOM 2636 O O . ASP A 1 368 ? 7.275 -44.024 0.470 1.00 45.62 348 ASP A O 1
ATOM 2641 N N . LYS A 1 369 ? 6.672 -46.159 -0.037 1.00 62.85 349 LYS A N 1
ATOM 2642 C CA . LYS A 1 369 ? 5.512 -45.792 -0.890 1.00 67.28 349 LYS A CA 1
ATOM 2643 C C . LYS A 1 369 ? 4.489 -45.000 -0.069 1.00 58.88 349 LYS A C 1
ATOM 2644 O O . LYS A 1 369 ? 3.923 -44.057 -0.609 1.00 65.21 349 LYS A O 1
ATOM 2650 N N . GLN A 1 370 ? 4.353 -45.344 1.203 1.00 58.13 350 GLN A N 1
ATOM 2651 C CA . GLN A 1 370 ? 3.334 -44.717 2.069 1.00 63.83 350 GLN A CA 1
ATOM 2652 C C . GLN A 1 370 ? 3.758 -43.353 2.631 1.00 63.03 350 GLN A C 1
ATOM 2653 O O . GLN A 1 370 ? 2.914 -42.751 3.296 1.00 60.36 350 GLN A O 1
ATOM 2659 N N . ARG A 1 371 ? 4.984 -42.885 2.364 1.00 54.77 351 ARG A N 1
ATOM 2660 C CA . ARG A 1 371 ? 5.467 -41.615 2.900 1.00 53.76 351 ARG A CA 1
ATOM 2661 C C . ARG A 1 371 ? 5.227 -41.560 4.409 1.00 53.21 351 ARG A C 1
ATOM 2662 O O . ARG A 1 371 ? 4.734 -40.570 4.957 1.00 50.00 351 ARG A O 1
ATOM 2670 N N . SER A 1 372 ? 5.573 -42.658 5.076 1.00 48.65 352 SER A N 1
ATOM 2671 C CA . SER A 1 372 ? 5.394 -42.796 6.513 1.00 49.48 352 SER A CA 1
ATOM 2672 C C . SER A 1 372 ? 6.355 -41.879 7.258 1.00 50.29 352 SER A C 1
ATOM 2673 O O . SER A 1 372 ? 7.194 -41.193 6.667 1.00 49.82 352 SER A O 1
ATOM 2676 N N . GLY A 1 373 ? 6.251 -41.904 8.588 1.00 49.81 353 GLY A N 1
ATOM 2677 C CA . GLY A 1 373 ? 7.042 -41.014 9.420 1.00 47.92 353 GLY A CA 1
ATOM 2678 C C . GLY A 1 373 ? 8.530 -41.304 9.426 1.00 48.47 353 GLY A C 1
ATOM 2679 O O . GLY A 1 373 ? 9.318 -40.422 9.785 1.00 50.60 353 GLY A O 1
ATOM 2680 N N . ILE A 1 374 ? 8.937 -42.517 9.047 1.00 42.47 354 ILE A N 1
ATOM 2681 C CA . ILE A 1 374 ? 10.353 -42.853 8.955 1.00 38.44 354 ILE A CA 1
ATOM 2682 C C . ILE A 1 374 ? 10.850 -42.846 7.511 1.00 43.21 354 ILE A C 1
ATOM 2683 O O . ILE A 1 374 ? 11.948 -43.336 7.232 1.00 44.18 354 ILE A O 1
ATOM 2688 N N . SER A 1 375 ? 10.059 -42.318 6.584 1.00 39.69 355 SER A N 1
ATOM 2689 C CA . SER A 1 375 ? 10.490 -42.212 5.198 1.00 39.33 355 SER A CA 1
ATOM 2690 C C . SER A 1 375 ? 11.512 -41.091 5.053 1.00 40.53 355 SER A C 1
ATOM 2691 O O . SER A 1 375 ? 11.367 -40.027 5.657 1.00 36.60 355 SER A O 1
ATOM 2694 N N . GLU A 1 376 ? 12.541 -41.321 4.235 1.00 34.19 356 GLU A N 1
ATOM 2695 C CA . GLU A 1 376 ? 13.595 -40.328 4.039 1.00 33.10 356 GLU A CA 1
ATOM 2696 C C . GLU A 1 376 ? 13.333 -39.389 2.856 1.00 32.21 356 GLU A C 1
ATOM 2697 O O . GLU A 1 376 ? 14.259 -38.700 2.418 1.00 31.22 356 GLU A O 1
ATOM 2703 N N . HIS A 1 377 ? 12.100 -39.330 2.339 1.00 33.62 357 HIS A N 1
ATOM 2704 C CA . HIS A 1 377 ? 11.882 -38.662 1.059 1.00 33.71 357 HIS A CA 1
ATOM 2705 C C . HIS A 1 377 ? 12.181 -37.170 1.107 1.00 32.43 357 HIS A C 1
ATOM 2706 O O . HIS A 1 377 ? 12.401 -36.567 0.052 1.00 34.67 357 HIS A O 1
ATOM 2713 N N . GLY A 1 378 ? 12.191 -36.564 2.294 1.00 33.94 358 GLY A N 1
ATOM 2714 C CA . GLY A 1 378 ? 12.534 -35.151 2.383 1.00 31.73 358 GLY A CA 1
ATOM 2715 C C . GLY A 1 378 ? 13.931 -34.850 1.872 1.00 29.45 358 GLY A C 1
ATOM 2716 O O . GLY A 1 378 ? 14.181 -33.761 1.346 1.00 31.45 358 GLY A O 1
ATOM 2717 N N . ILE A 1 379 ? 14.858 -35.808 2.018 1.00 28.71 359 ILE A N 1
ATOM 2718 C CA . ILE A 1 379 ? 16.208 -35.618 1.503 1.00 27.51 359 ILE A CA 1
ATOM 2719 C C . ILE A 1 379 ? 16.178 -35.431 -0.006 1.00 29.17 359 ILE A C 1
ATOM 2720 O O . ILE A 1 379 ? 16.890 -34.582 -0.556 1.00 29.35 359 ILE A O 1
ATOM 2725 N N . ALA A 1 380 ? 15.359 -36.227 -0.700 1.00 29.60 360 ALA A N 1
ATOM 2726 C CA . ALA A 1 380 ? 15.294 -36.129 -2.155 1.00 29.87 360 ALA A CA 1
ATOM 2727 C C . ALA A 1 380 ? 14.804 -34.757 -2.605 1.00 29.79 360 ALA A C 1
ATOM 2728 O O . ALA A 1 380 ? 15.311 -34.205 -3.587 1.00 34.18 360 ALA A O 1
ATOM 2730 N N . TYR A 1 381 ? 13.804 -34.195 -1.926 1.00 30.14 361 TYR A N 1
ATOM 2731 C CA . TYR A 1 381 ? 13.350 -32.865 -2.317 1.00 34.00 361 TYR A CA 1
ATOM 2732 C C . TYR A 1 381 ? 14.468 -31.842 -2.164 1.00 34.20 361 TYR A C 1
ATOM 2733 O O . TYR A 1 381 ? 14.704 -31.031 -3.064 1.00 31.80 361 TYR A O 1
ATOM 2742 N N . PHE A 1 382 ? 15.182 -31.883 -1.042 1.00 27.49 362 PHE A N 1
ATOM 2743 C CA . PHE A 1 382 ? 16.280 -30.947 -0.830 1.00 26.12 362 PHE A CA 1
ATOM 2744 C C . PHE A 1 382 ? 17.353 -31.111 -1.898 1.00 27.92 362 PHE A C 1
ATOM 2745 O O . PHE A 1 382 ? 17.814 -30.126 -2.489 1.00 27.94 362 PHE A O 1
ATOM 2753 N N . GLN A 1 383 ? 17.745 -32.356 -2.181 1.00 27.16 363 GLN A N 1
ATOM 2754 C CA . GLN A 1 383 ? 18.860 -32.564 -3.093 1.00 29.93 363 GLN A CA 1
ATOM 2755 C C . GLN A 1 383 ? 18.468 -32.263 -4.538 1.00 31.37 363 GLN A C 1
ATOM 2756 O O . GLN A 1 383 ? 19.309 -31.802 -5.320 1.00 29.57 363 GLN A O 1
ATOM 2762 N N . HIS A 1 384 ? 17.199 -32.476 -4.904 1.00 27.90 364 HIS A N 1
ATOM 2763 C CA . HIS A 1 384 ? 16.731 -32.025 -6.210 1.00 28.82 364 HIS A CA 1
ATOM 2764 C C . HIS A 1 384 ? 16.874 -30.512 -6.355 1.00 33.27 364 HIS A C 1
ATOM 2765 O O . HIS A 1 384 ? 17.265 -30.020 -7.419 1.00 33.41 364 HIS A O 1
ATOM 2772 N N . LEU A 1 385 ? 16.559 -29.754 -5.299 1.00 29.81 365 LEU A N 1
ATOM 2773 C CA . LEU A 1 385 ? 16.730 -28.303 -5.367 1.00 32.70 365 LEU A CA 1
ATOM 2774 C C . LEU A 1 385 ? 18.201 -27.923 -5.511 1.00 31.00 365 LEU A C 1
ATOM 2775 O O . LEU A 1 385 ? 18.545 -27.037 -6.302 1.00 32.08 365 LEU A O 1
ATOM 2780 N N . VAL A 1 386 ? 19.081 -28.578 -4.753 1.00 29.10 366 VAL A N 1
ATOM 2781 C CA . VAL A 1 386 ? 20.510 -28.286 -4.853 1.00 29.00 366 VAL A CA 1
ATOM 2782 C C . VAL A 1 386 ? 21.016 -28.598 -6.255 1.00 31.04 366 VAL A C 1
ATOM 2783 O O . VAL A 1 386 ? 21.807 -27.839 -6.827 1.00 32.49 366 VAL A O 1
ATOM 2787 N N . ALA A 1 387 ? 20.555 -29.713 -6.837 1.00 31.65 367 ALA A N 1
ATOM 2788 C CA . ALA A 1 387 ? 21.023 -30.114 -8.162 1.00 32.46 367 ALA A CA 1
ATOM 2789 C C . ALA A 1 387 ? 20.783 -29.034 -9.211 1.00 36.23 367 ALA A C 1
ATOM 2790 O O . ALA A 1 387 ? 21.551 -28.932 -10.177 1.00 38.56 367 ALA A O 1
ATOM 2792 N N . GLN A 1 388 ? 19.736 -28.216 -9.045 1.00 36.08 368 GLN A N 1
ATOM 2793 C CA . GLN A 1 388 ? 19.454 -27.175 -10.028 1.00 39.68 368 GLN A CA 1
ATOM 2794 C C . GLN A 1 388 ? 20.572 -26.142 -10.101 1.00 39.32 368 GLN A C 1
ATOM 2795 O O . GLN A 1 388 ? 20.681 -25.428 -11.104 1.00 38.21 368 GLN A O 1
ATOM 2801 N N . TYR A 1 389 ? 21.414 -26.058 -9.077 1.00 33.94 369 TYR A N 1
ATOM 2802 C CA . TYR A 1 389 ? 22.554 -25.154 -9.087 1.00 38.43 369 TYR A CA 1
ATOM 2803 C C . TYR A 1 389 ? 23.829 -25.811 -9.597 1.00 38.33 369 TYR A C 1
ATOM 2804 O O . TYR A 1 389 ? 24.870 -25.151 -9.650 1.00 44.17 369 TYR A O 1
ATOM 2813 N N . HIS A 1 390 ? 23.782 -27.083 -9.971 1.00 34.05 370 HIS A N 1
ATOM 2814 C CA . HIS A 1 390 ? 24.946 -27.775 -10.505 1.00 34.01 370 HIS A CA 1
ATOM 2815 C C . HIS A 1 390 ? 24.665 -28.285 -11.914 1.00 43.70 370 HIS A C 1
ATOM 2816 O O . HIS A 1 390 ? 25.004 -29.410 -12.270 1.00 44.91 370 HIS A O 1
ATOM 2823 N N . GLN A 1 391 ? 24.033 -27.452 -12.733 1.00 47.50 371 GLN A N 1
ATOM 2824 C CA . GLN A 1 391 ? 23.797 -27.794 -14.133 1.00 60.41 371 GLN A CA 1
ATOM 2825 C C . GLN A 1 391 ? 24.970 -27.349 -14.998 1.00 69.45 371 GLN A C 1
ATOM 2826 O O . GLN A 1 391 ? 25.194 -27.884 -16.084 1.00 74.14 371 GLN A O 1
#

Nearest PDB structures (foldseek):
  6y8s-assembly1_A  TM=1.003E+00  e=3.948E-75  Acinetobacter baumannii
  6zgp-assembly3_I  TM=9.929E-01  e=1.766E-71  Acinetobacter baumannii
  6zgp-assembly4_J  TM=9.954E-01  e=1.062E-70  Acinetobacter baumannii
  6zgp-assembly4_L  TM=9.944E-01  e=4.074E-70  Acinetobacter baumannii
  6zgp-assembly2_E  TM=9.927E-01  e=9.444E-70  Acinetobacter baumannii

Sequence (348 aa):
VEKLPEDFCANPDVAWTFPKVFYTSSQVFEHEKEAIFAKSWICVAHGSELAQPNDYITRKVIGENIVIIRGKDSVLRAFYNVCPHRGHELLSGSGKAKNVITCPYHAWTFKLDGSLALARNCDHVESFDKENSSMVPLKVEEYAGFVFINMDENATCVEDQLPGFAERLNQACGVIKDLKLAARFVTETPANWKVIVDNYMECYHCGPAHPVDKYWHTTHQNWTLQYGFATDPEFHGFWTWPCTMFNVPPGSNFMTVIYEFPVDAETTLQHYDIYFTNEELTQDQKDLIEWYRNVFRPEDLNLVESVQRGLKSRGYRGQGRIMTDKQRSGISEHGIAYFQHLVAQYHQ

Foldseek 3Di:
DDADDLCQLVPLQFHWFAFLCCLFPQVNFVLCCVLAVQAAWAFDWFCVQAQDAQWKAWDAFQRFIKIWGQHPVRRIWMFGQFQLPPTAGFDDGTDGHDQWTFGPPQGQIAGPVQQGDDDPPQVVDPPRDRVVNTTGTWDWDQALRTIITHNDPVDDDNCVQVPCPSVVLCVLAVCSNLKDWDDKDKDWAQTALLLLVLLLLFCLCVCVLPVFPWWAWADDRQKIWTWGWPVGFIWIWMAHPPGKIWTQGTPNQWIWIWGWRDHGSGIIIIMTTTIHSDPDDDPVRVVVVVCVVPPVVVSSRVVRNVVRVVSPDVVNPGIGTQQADPVNTRRGSSSSSVNSSVVSVSRD

Solvent-accessible surface area: 16221 Å² total; per-residue (Å²): 145,40,111,12,78,123,99,24,12,53,81,35,53,86,4,111,18,1,43,48,51,3,10,38,14,71,115,3,7,87,82,0,47,97,28,0,2,17,112,7,7,7,2,1,0,3,19,40,36,0,57,112,53,6,29,25,1,26,12,103,2,5,54,61,45,0,0,0,0,29,1,102,84,60,73,18,56,1,6,40,2,62,5,47,66,152,40,72,106,10,37,94,44,64,38,153,5,171,78,57,4,71,4,87,111,47,36,25,18,0,92,4,61,1,45,17,41,105,5,152,103,14,136,152,80,163,110,58,79,79,154,132,16,34,3,73,63,12,67,33,44,98,20,10,14,0,0,4,0,0,29,24,111,139,21,86,54,0,63,85,25,0,41,25,0,16,117,51,0,66,130,7,0,72,52,3,145,79,1,83,61,30,17,66,21,85,35,128,1,67,0,2,0,0,6,10,0,17,25,35,0,20,18,96,30,60,47,118,19,28,156,112,118,128,40,116,18,63,62,76,109,35,6,0,7,6,52,2,75,63,169,103,47,62,24,6,9,0,0,1,12,4,4,10,1,0,28,0,25,62,57,30,86,23,0,1,0,13,0,4,1,0,63,64,8,58,24,0,35,2,15,4,0,0,0,5,46,57,140,152,47,61,115,117,23,103,77,49,10,74,117,18,107,97,66,48,15,49,39,20,25,97,59,4,42,58,77,4,153,36,10,98,57,213,57,82,194,26,72,14,105,1,94,21,33,190,118,65,27,20,101,5,20,14,0,10,0,43,0,0,48,29,0,0,70,79,4,102

B-factor: mean 35.57, std 17.04, range [15.42, 176.41]

Secondary structure (DSSP, 8-state):
-----TTTTSSTTS-BPPPTHHHH-HHHHHHHIIIIITTS-EEEEEGGGG-STTEEEEEEETTEEEEEEE-TTS-EEEEESS-TTT------SSEE--SEEE-TTT--EEETTS-EEE-TTGGGSTT--STTSSPPEEEEEEETTEEEEES-TT---HHHHSTTHHHHHHTT-TTGGG-EEEEEEEEEESS-HHHHHHHHT--SSTTTT-----EEEEE-SSEEEEEEE----EEEEEEETTTEEEEE-TTSSEEEEEEEEEEETTEEEEEEEEEES-SS--HHHHHHHHHIIIIIHHHHHHHHHHHHHHHTSTTS-S--B----TT--TT--HHHHHHHHHHHTT--

Radius of gyration: 21.59 Å; Cα contacts (8 Å, |Δi|>4): 725; chains: 1; bounding box: 49×66×50 Å